Protein AF-A0A8J3L002-F1 (afdb_monomer_lite)

Foldseek 3Di:
DDDDFDWDWDWDFPQDDDPDTDIDIDIDGDDDDQAKDFCLVVCCNLVVLVDDDWDWDWDDDPPDIDIDTDDDPADPVGDDNVVSCVVRPRRDIDGDDDDDDCLVPWDFAFPPVLVVVLVVVLVVVQCVVAVPHGDDPVVLCPDPSSVLVCLLVDPVNVVVVVVVPVVPDDPDVPDSCVSGPGPDRPSDDDPPCDDDPQDLAWWAWQAKPPLEDALQKFPKIKTFTARDDPPKWKDFAPDTWAPWAAPDRGIIITIGHRHPDAQDKTFIWMADPNGIYDGDPRRIHTHHHDDDD

Structure (mmCIF, N/CA/C/O backbone):
data_AF-A0A8J3L002-F1
#
_entry.id   AF-A0A8J3L002-F1
#
loop_
_atom_site.group_PDB
_atom_site.id
_atom_site.type_symbol
_atom_site.label_atom_id
_atom_site.label_alt_id
_atom_site.label_comp_id
_atom_site.label_asym_id
_atom_site.label_entity_id
_atom_site.label_seq_id
_atom_site.pdbx_PDB_ins_code
_atom_site.Cartn_x
_atom_site.Cartn_y
_atom_site.Cartn_z
_atom_site.occupancy
_atom_site.B_iso_or_equiv
_atom_site.auth_seq_id
_atom_site.auth_comp_id
_atom_site.auth_asym_id
_atom_site.auth_atom_id
_atom_site.pdbx_PDB_model_num
ATOM 1 N N . MET A 1 1 ? 16.412 -13.524 25.949 1.00 36.44 1 MET A N 1
ATOM 2 C CA . MET A 1 1 ? 16.685 -12.092 25.689 1.00 36.44 1 MET A CA 1
ATOM 3 C C . MET A 1 1 ? 15.336 -11.390 25.624 1.00 36.44 1 MET A C 1
ATOM 5 O O . MET A 1 1 ? 14.399 -12.060 25.208 1.00 36.44 1 MET A O 1
ATOM 9 N N . PRO A 1 2 ? 15.179 -10.136 26.079 1.00 44.50 2 PRO A N 1
ATOM 10 C CA . PRO A 1 2 ? 13.928 -9.415 25.864 1.00 44.50 2 PRO A CA 1
ATOM 11 C C . PRO A 1 2 ? 13.771 -9.150 24.362 1.00 44.50 2 PRO A C 1
ATOM 13 O O . PRO A 1 2 ? 14.666 -8.569 23.751 1.00 44.50 2 PRO A O 1
ATOM 16 N N . PHE A 1 3 ? 12.679 -9.625 23.769 1.00 52.09 3 PHE A N 1
ATOM 17 C CA . PHE A 1 3 ? 12.314 -9.298 22.395 1.00 52.09 3 PHE A CA 1
ATOM 18 C C . PHE A 1 3 ? 11.570 -7.958 22.395 1.00 52.09 3 PHE A C 1
ATOM 20 O O . PHE A 1 3 ? 10.813 -7.659 23.318 1.00 52.09 3 PHE A O 1
ATOM 27 N N . THR A 1 4 ? 11.851 -7.109 21.409 1.00 55.84 4 THR A N 1
ATOM 28 C CA . THR A 1 4 ? 11.100 -5.871 21.179 1.00 55.84 4 THR A CA 1
ATOM 29 C C . THR A 1 4 ? 10.073 -6.155 20.096 1.00 55.84 4 THR A C 1
ATOM 31 O O . THR A 1 4 ? 10.447 -6.511 18.984 1.00 55.84 4 THR A O 1
ATOM 34 N N . GLU A 1 5 ? 8.796 -6.004 20.430 1.00 62.72 5 GLU A N 1
ATOM 35 C CA . GLU A 1 5 ? 7.673 -6.324 19.547 1.00 62.72 5 GLU A CA 1
ATOM 36 C C . GLU A 1 5 ? 6.982 -5.046 19.066 1.00 62.72 5 GLU A C 1
ATOM 38 O O . GLU A 1 5 ? 6.905 -4.046 19.786 1.00 62.72 5 GLU A O 1
ATOM 43 N N . THR A 1 6 ? 6.485 -5.073 17.829 1.00 64.12 6 THR A N 1
ATOM 44 C CA . THR A 1 6 ? 5.752 -3.954 17.230 1.00 64.12 6 THR A CA 1
ATOM 45 C C . THR A 1 6 ? 4.295 -4.349 17.051 1.00 64.12 6 THR A C 1
ATOM 47 O O . THR A 1 6 ? 3.973 -5.168 16.198 1.00 64.12 6 THR A O 1
ATOM 50 N N . PHE A 1 7 ? 3.403 -3.721 17.812 1.00 69.56 7 PHE A N 1
ATOM 51 C CA . PHE A 1 7 ? 1.960 -3.901 17.666 1.00 69.56 7 PHE A CA 1
ATOM 52 C C . PHE A 1 7 ? 1.349 -2.786 16.822 1.00 69.56 7 PHE A C 1
ATOM 54 O O . PHE A 1 7 ? 1.769 -1.626 16.896 1.00 69.56 7 PHE A O 1
ATOM 61 N N . LEU A 1 8 ? 0.317 -3.122 16.047 1.00 73.94 8 LEU A N 1
ATOM 62 C CA . LEU A 1 8 ? -0.552 -2.120 15.444 1.00 73.94 8 LEU A CA 1
ATOM 63 C C . LEU A 1 8 ? -1.647 -1.757 16.449 1.00 73.94 8 LEU A C 1
ATOM 65 O O . LEU A 1 8 ? -2.461 -2.602 16.825 1.00 73.94 8 LEU A O 1
ATOM 69 N N . CYS A 1 9 ? -1.680 -0.484 16.841 1.00 76.56 9 CYS A N 1
ATOM 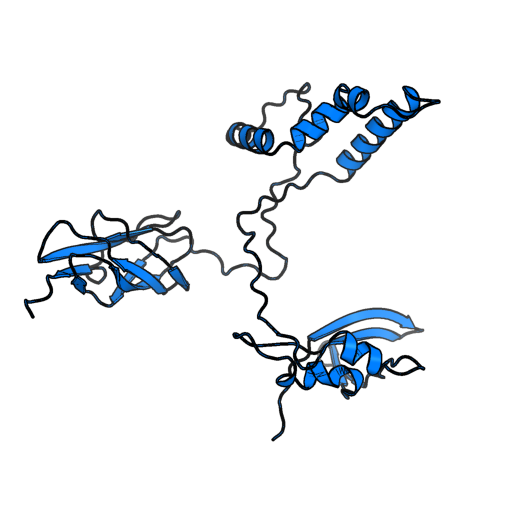70 C CA . CYS A 1 9 ? -2.680 0.068 17.748 1.00 76.56 9 CYS A CA 1
ATOM 71 C C . CYS A 1 9 ? -3.596 1.025 16.985 1.00 76.56 9 CYS A C 1
ATOM 73 O O . CYS A 1 9 ? -3.150 2.071 16.512 1.00 76.56 9 CYS A O 1
ATOM 75 N N . THR A 1 10 ? -4.882 0.690 16.897 1.00 81.50 10 THR A N 1
ATOM 76 C CA . THR A 1 10 ? -5.894 1.544 16.264 1.00 81.50 10 THR A CA 1
ATOM 77 C C . THR A 1 10 ? -6.822 2.119 17.333 1.00 81.50 10 THR A C 1
ATOM 79 O O . THR A 1 10 ? -7.610 1.367 17.915 1.00 81.50 10 THR A O 1
ATOM 82 N N . PRO A 1 11 ? -6.749 3.431 17.627 1.00 80.69 11 PRO A N 1
ATOM 83 C CA . PRO A 1 11 ? -7.686 4.074 18.535 1.00 80.69 11 PRO A CA 1
ATOM 84 C C . PRO A 1 11 ? -9.041 4.268 17.846 1.00 80.69 11 PRO A C 1
ATOM 86 O O . PRO A 1 11 ? -9.125 4.767 16.724 1.00 80.69 11 PRO A O 1
ATOM 89 N N . LEU A 1 12 ? -10.108 3.900 18.543 1.00 82.00 12 LEU A N 1
ATOM 90 C CA . LEU A 1 12 ? -11.489 3.982 18.092 1.00 82.00 12 LEU A CA 1
ATOM 91 C C . LEU A 1 12 ? -12.311 4.770 19.124 1.00 82.00 12 LEU A C 1
ATOM 93 O O . LEU A 1 12 ? -12.193 4.520 20.328 1.00 82.00 12 LEU A O 1
ATOM 97 N N . PRO A 1 13 ? -13.153 5.726 18.697 1.00 84.38 13 PRO A N 1
ATOM 98 C CA . PRO A 1 13 ? -14.061 6.404 19.612 1.00 84.38 13 PRO A CA 1
ATOM 99 C C . PRO A 1 13 ? -15.107 5.413 20.146 1.00 84.38 13 PRO A C 1
ATOM 101 O O . PRO A 1 13 ? -15.779 4.747 19.366 1.00 84.38 13 PRO A O 1
ATOM 104 N N . ASP A 1 14 ? -15.279 5.360 21.470 1.00 83.50 14 ASP A N 1
ATOM 105 C CA . ASP A 1 14 ? -16.259 4.493 22.157 1.00 83.50 14 ASP A CA 1
ATOM 106 C C . ASP A 1 14 ? -17.311 5.324 22.928 1.00 83.50 14 ASP A C 1
ATOM 108 O O . ASP A 1 14 ? -17.898 4.931 23.936 1.00 83.50 14 ASP A O 1
ATOM 112 N N . GLY A 1 15 ? -17.545 6.550 22.456 1.00 86.06 15 GLY A N 1
ATOM 113 C CA . GLY A 1 15 ? -18.557 7.453 22.996 1.00 86.06 15 GLY A CA 1
ATOM 114 C C . GLY A 1 15 ? -18.166 8.140 24.309 1.00 86.06 15 GLY A C 1
ATOM 115 O O . GLY A 1 15 ? -16.995 8.367 24.617 1.00 86.06 15 GLY A O 1
ATOM 116 N N . ILE A 1 16 ? -19.183 8.557 25.066 1.00 86.25 16 ILE A N 1
ATOM 117 C CA . ILE A 1 16 ? -19.046 9.359 26.289 1.00 86.25 16 ILE A CA 1
ATOM 118 C C . ILE A 1 16 ? -19.875 8.702 27.393 1.00 86.25 16 ILE A C 1
ATOM 120 O O . ILE A 1 16 ? -21.025 8.324 27.181 1.00 86.25 16 ILE A O 1
ATOM 124 N N . THR A 1 17 ? -19.310 8.575 28.593 1.00 84.31 17 THR A N 1
ATOM 125 C CA . THR A 1 17 ? -20.039 8.126 29.789 1.00 84.31 17 THR A CA 1
ATOM 126 C C . THR A 1 17 ? -19.903 9.164 30.895 1.00 84.31 17 THR A C 1
ATOM 128 O O . THR A 1 17 ? -18.827 9.349 31.467 1.00 84.31 17 THR A O 1
ATOM 131 N N . GLY A 1 18 ? -21.004 9.854 31.201 1.00 86.62 18 GLY A N 1
ATOM 132 C CA . GLY A 1 18 ? -20.991 10.997 32.113 1.00 86.62 18 GLY A CA 1
ATOM 133 C C . GLY A 1 18 ? -20.126 12.127 31.553 1.00 86.62 18 GLY A C 1
ATOM 134 O O . GLY A 1 18 ? -20.381 12.611 30.456 1.00 86.62 18 GLY A O 1
ATOM 135 N N . SER A 1 19 ? -19.087 12.525 32.290 1.00 84.44 19 SER A N 1
ATOM 136 C CA . SER A 1 19 ? -18.116 13.548 31.873 1.00 84.44 19 SER A CA 1
ATOM 137 C C . SER A 1 19 ? -16.819 12.974 31.281 1.00 84.44 19 SER A C 1
ATOM 139 O O . SER A 1 19 ? -15.836 13.704 31.159 1.00 84.44 19 SER A O 1
ATOM 141 N N . LYS A 1 20 ? -16.764 11.668 30.981 1.00 77.56 20 LYS A N 1
ATOM 142 C CA . LYS A 1 20 ? -15.552 10.986 30.498 1.00 77.56 20 LYS A CA 1
ATOM 143 C C . LYS A 1 20 ? -15.736 10.487 29.067 1.00 77.56 20 LYS A C 1
ATOM 145 O O . LYS A 1 20 ? -16.725 9.816 28.773 1.00 77.56 20 LYS A O 1
ATOM 150 N N . VAL A 1 21 ? -14.764 10.779 28.206 1.00 79.50 21 VAL A N 1
ATOM 151 C CA . VAL A 1 21 ? -14.652 10.183 26.867 1.00 79.50 21 VAL A CA 1
ATOM 152 C C . VAL A 1 21 ? -14.128 8.759 27.007 1.00 79.50 21 VAL A C 1
ATOM 154 O O . VAL A 1 21 ? -13.236 8.503 27.819 1.00 79.50 21 VAL A O 1
ATOM 157 N N . ARG A 1 22 ? -14.687 7.838 26.226 1.00 80.56 22 ARG A N 1
ATOM 158 C CA . ARG A 1 22 ? -14.187 6.472 26.097 1.00 80.56 22 ARG A CA 1
ATOM 159 C C . ARG A 1 22 ? -13.486 6.301 24.761 1.00 80.56 22 ARG A C 1
ATOM 161 O O . ARG A 1 22 ? -13.946 6.785 23.728 1.00 80.56 22 ARG A O 1
ATOM 168 N N . ILE A 1 23 ? -12.362 5.604 24.814 1.00 78.88 23 ILE A N 1
ATOM 169 C CA . ILE A 1 23 ? -11.569 5.235 23.651 1.00 78.88 23 ILE A CA 1
ATOM 170 C C . ILE A 1 23 ? -11.355 3.733 23.759 1.00 78.88 23 ILE A C 1
ATOM 172 O O . ILE A 1 23 ? -10.832 3.257 24.768 1.00 78.88 23 ILE A O 1
ATOM 176 N N . ALA A 1 24 ? -11.772 3.005 22.733 1.00 82.50 24 ALA A N 1
ATOM 177 C CA . ALA A 1 24 ? -11.378 1.622 22.544 1.00 82.50 24 ALA A CA 1
ATOM 178 C C . ALA A 1 24 ? -10.068 1.609 21.755 1.00 82.50 24 ALA A C 1
ATOM 180 O O . ALA A 1 24 ? -9.880 2.405 20.839 1.00 82.50 24 ALA A O 1
ATOM 181 N N . VAL A 1 25 ? -9.145 0.723 22.105 1.00 77.06 25 VAL A N 1
ATOM 182 C CA . VAL A 1 25 ? -7.910 0.540 21.342 1.00 77.06 25 VAL A CA 1
ATOM 183 C C . VAL A 1 25 ? -7.903 -0.890 20.848 1.00 77.06 25 VAL A C 1
ATOM 185 O O . VAL A 1 25 ? -7.874 -1.821 21.649 1.00 77.06 25 VAL A O 1
ATOM 188 N N . LEU A 1 26 ? -7.955 -1.054 19.530 1.00 81.69 26 LEU A N 1
ATOM 189 C CA . LEU A 1 26 ? -7.723 -2.346 18.908 1.00 81.69 26 LEU A CA 1
ATOM 190 C C . LEU A 1 26 ? -6.213 -2.552 18.808 1.00 81.69 26 LEU A C 1
ATOM 192 O O . LEU A 1 26 ? -5.532 -1.780 18.132 1.00 81.69 26 LEU A O 1
ATOM 196 N N . VAL A 1 27 ? -5.708 -3.577 19.487 1.00 77.25 27 VAL A N 1
ATOM 197 C CA . VAL A 1 27 ? -4.308 -4.002 19.410 1.00 77.25 27 VAL A CA 1
ATOM 198 C C . VAL A 1 27 ? -4.258 -5.268 18.568 1.00 77.25 27 VAL A C 1
ATOM 200 O O . VAL A 1 27 ? -5.101 -6.147 18.729 1.00 77.25 27 VAL A O 1
ATOM 203 N N . SER A 1 28 ? -3.300 -5.344 17.654 1.00 78.31 28 SER A N 1
ATOM 204 C CA . SER A 1 28 ? -3.079 -6.523 16.813 1.00 78.31 28 SER A CA 1
ATOM 205 C C . SER A 1 28 ? -1.581 -6.754 16.607 1.00 78.31 28 SER A C 1
ATOM 207 O O . SER A 1 28 ? -0.827 -5.771 16.546 1.00 78.31 28 SER A O 1
ATOM 209 N N . PRO A 1 29 ? -1.138 -8.019 16.516 1.00 75.62 29 PRO A N 1
ATOM 210 C CA . PRO A 1 29 ? 0.245 -8.344 16.225 1.00 75.62 29 PRO A CA 1
ATOM 211 C C . PRO A 1 29 ? 0.539 -7.993 14.768 1.00 75.62 29 PRO A C 1
ATOM 213 O O . PRO A 1 29 ? -0.369 -7.903 13.932 1.00 75.62 29 PRO A O 1
ATOM 216 N N . ARG A 1 30 ? 1.811 -7.751 14.459 1.00 74.38 30 ARG A N 1
ATOM 217 C CA . ARG A 1 30 ? 2.229 -7.357 13.117 1.00 74.38 30 ARG A CA 1
ATOM 218 C C . ARG A 1 30 ? 3.308 -8.299 12.613 1.00 74.38 30 ARG A C 1
ATOM 220 O O . ARG A 1 30 ? 4.431 -8.276 13.096 1.00 74.38 30 ARG A O 1
ATOM 227 N N . LEU A 1 31 ? 2.985 -9.011 11.540 1.00 74.38 31 LEU A N 1
ATOM 228 C CA . LEU A 1 31 ? 3.971 -9.724 10.735 1.00 74.38 31 LEU A CA 1
ATOM 229 C C . LEU A 1 31 ? 4.838 -8.694 9.998 1.00 74.38 31 LEU A C 1
ATOM 231 O O . LEU A 1 31 ? 4.317 -7.810 9.308 1.00 74.38 31 LEU A O 1
ATOM 235 N N . GLY A 1 32 ? 6.154 -8.766 10.185 1.00 67.31 32 GLY A N 1
ATOM 236 C CA . GLY A 1 32 ? 7.095 -7.772 9.671 1.00 67.31 32 GLY A CA 1
ATOM 237 C C . GLY A 1 32 ? 8.389 -8.414 9.203 1.00 67.31 32 GLY A C 1
ATOM 238 O O . GLY A 1 32 ? 9.321 -8.530 9.985 1.00 67.31 32 GLY A O 1
ATOM 239 N N . GLY A 1 33 ? 8.454 -8.805 7.933 1.00 65.62 33 GLY A N 1
ATOM 240 C CA . GLY A 1 33 ? 9.649 -9.376 7.314 1.00 65.62 33 GLY A CA 1
ATOM 241 C C . GLY A 1 33 ? 9.630 -9.207 5.797 1.00 65.62 33 GLY A C 1
ATOM 242 O O . GLY A 1 33 ? 8.567 -8.999 5.213 1.00 65.62 33 GLY A O 1
ATOM 243 N N . ASP A 1 34 ? 10.807 -9.299 5.178 1.00 65.12 34 ASP A N 1
ATOM 244 C CA . ASP A 1 34 ? 11.001 -9.106 3.730 1.00 65.12 34 ASP A CA 1
ATOM 245 C C . ASP A 1 34 ? 11.056 -10.433 2.950 1.00 65.12 34 ASP A C 1
ATOM 247 O O . ASP A 1 34 ? 11.163 -10.444 1.725 1.00 65.12 34 ASP A O 1
ATOM 251 N N . ALA A 1 35 ? 10.978 -11.567 3.651 1.00 70.31 35 ALA A N 1
ATOM 252 C CA . ALA A 1 35 ? 11.043 -12.903 3.075 1.00 70.31 35 ALA A CA 1
ATOM 253 C C . ALA A 1 35 ? 9.848 -13.756 3.510 1.00 70.31 35 ALA A C 1
ATOM 255 O O . ALA A 1 35 ? 9.252 -13.526 4.561 1.00 70.31 35 ALA A O 1
ATOM 256 N N . ALA A 1 36 ? 9.509 -14.739 2.675 1.00 78.56 36 ALA A N 1
ATOM 257 C CA . ALA A 1 36 ? 8.555 -15.775 3.036 1.00 78.56 36 ALA A CA 1
ATOM 258 C C . ALA A 1 36 ? 9.103 -16.615 4.195 1.00 78.56 36 ALA A C 1
ATOM 260 O O . ALA A 1 36 ? 10.280 -16.984 4.178 1.00 78.56 36 ALA A O 1
ATOM 261 N N . ASP A 1 37 ? 8.246 -16.926 5.159 1.00 82.81 37 ASP A N 1
ATOM 262 C CA . ASP A 1 37 ? 8.609 -17.693 6.345 1.00 82.81 37 ASP A CA 1
ATOM 263 C C . ASP A 1 37 ? 7.421 -18.520 6.862 1.00 82.81 37 ASP A C 1
ATOM 265 O O . ASP A 1 37 ? 6.284 -18.317 6.432 1.00 82.81 37 ASP A O 1
ATOM 269 N N . ASP A 1 38 ? 7.671 -19.447 7.779 1.00 85.12 38 ASP A N 1
ATOM 270 C CA . ASP A 1 38 ? 6.623 -20.221 8.451 1.00 85.12 38 ASP A CA 1
ATOM 271 C C . ASP A 1 38 ? 6.109 -19.471 9.688 1.00 85.12 38 ASP A C 1
ATOM 273 O O . ASP A 1 38 ? 6.890 -18.871 10.431 1.00 85.12 38 ASP A O 1
ATOM 277 N N . LEU A 1 39 ? 4.798 -19.537 9.949 1.00 84.69 39 LEU A N 1
ATOM 278 C CA . LEU A 1 39 ? 4.162 -18.895 11.108 1.00 84.69 39 LEU A CA 1
ATOM 279 C C . LEU A 1 39 ? 4.787 -19.328 12.446 1.00 84.69 39 LEU A C 1
ATOM 281 O O . LEU A 1 39 ? 4.794 -18.555 13.399 1.00 84.69 39 LEU A O 1
ATOM 285 N N . ASP A 1 40 ? 5.370 -20.525 12.518 1.00 85.38 40 ASP A N 1
ATOM 286 C CA . ASP A 1 40 ? 6.102 -21.009 13.693 1.00 85.38 40 ASP A CA 1
ATOM 287 C C . ASP A 1 40 ? 7.271 -20.115 14.132 1.00 85.38 40 ASP A C 1
ATOM 289 O O . ASP A 1 40 ? 7.634 -20.110 15.312 1.00 85.38 40 ASP A O 1
ATOM 293 N N . ASN A 1 41 ? 7.827 -19.326 13.211 1.00 80.00 41 ASN A N 1
ATOM 294 C CA . ASN A 1 41 ? 8.874 -18.348 13.502 1.00 80.00 41 ASN A CA 1
ATOM 295 C C . ASN A 1 41 ? 8.317 -17.014 14.049 1.00 80.00 41 ASN A C 1
ATOM 297 O O . ASN A 1 41 ? 9.097 -16.125 14.396 1.00 80.00 41 ASN A O 1
ATOM 301 N N . TRP A 1 42 ? 6.990 -16.897 14.194 1.00 81.25 42 TRP A N 1
ATOM 302 C CA . TRP A 1 42 ? 6.248 -15.707 14.637 1.00 81.25 42 TRP A CA 1
ATOM 303 C C . TRP A 1 42 ? 5.381 -16.019 15.870 1.00 81.25 42 TRP A C 1
ATOM 305 O O . TRP A 1 42 ? 4.150 -16.090 15.777 1.00 81.25 42 TRP A O 1
ATOM 315 N N . PRO A 1 43 ? 6.000 -16.243 17.047 1.00 77.62 43 PRO A N 1
ATOM 316 C CA . PRO A 1 43 ? 5.281 -16.627 18.263 1.00 77.62 43 PRO A CA 1
ATOM 317 C C . PRO A 1 43 ? 4.268 -15.568 18.727 1.00 77.62 43 PRO A C 1
ATOM 319 O O . PRO A 1 43 ? 3.282 -15.904 19.370 1.00 77.62 43 PRO A O 1
ATOM 322 N N . ASP A 1 44 ? 4.469 -14.302 18.365 1.00 76.06 44 ASP A N 1
ATOM 323 C CA . ASP A 1 44 ? 3.579 -13.178 18.667 1.00 76.06 44 ASP A CA 1
ATOM 324 C C . ASP A 1 44 ? 2.209 -13.286 17.980 1.00 76.06 44 ASP A C 1
ATOM 326 O O . ASP A 1 44 ? 1.182 -12.901 18.540 1.00 76.06 44 ASP A O 1
ATOM 330 N N . VAL A 1 45 ? 2.185 -13.815 16.759 1.00 80.31 45 VAL A N 1
ATOM 331 C CA . VAL A 1 45 ? 0.951 -14.033 15.995 1.00 80.31 45 VAL A CA 1
ATOM 332 C C . VAL A 1 45 ? 0.410 -15.423 16.289 1.00 80.31 45 VAL A C 1
ATOM 334 O O . VAL A 1 45 ? -0.791 -15.585 16.487 1.00 80.31 45 VAL A O 1
ATOM 337 N N . ARG A 1 46 ? 1.292 -16.421 16.372 1.00 82.19 46 ARG A N 1
ATOM 338 C CA . ARG A 1 46 ? 0.933 -17.807 16.678 1.00 82.19 46 ARG A CA 1
ATOM 339 C C . ARG A 1 46 ? 0.231 -17.928 18.030 1.00 82.19 46 ARG A C 1
ATOM 341 O O . ARG A 1 46 ? -0.859 -18.485 18.088 1.00 82.19 46 ARG A O 1
ATOM 348 N N . ASP A 1 47 ? 0.808 -17.332 19.071 1.00 79.06 47 ASP A N 1
ATOM 349 C CA . ASP A 1 47 ? 0.327 -17.431 20.453 1.00 79.06 47 ASP A CA 1
ATOM 350 C C . ASP A 1 47 ? -0.543 -16.219 20.846 1.00 79.06 47 ASP A C 1
ATOM 352 O O . ASP A 1 47 ? -0.806 -15.986 22.024 1.00 79.06 47 ASP A O 1
ATOM 356 N N . TRP A 1 48 ? -1.008 -15.423 19.871 1.00 81.19 48 TRP A N 1
ATOM 357 C CA . TRP A 1 48 ? -1.779 -14.194 20.106 1.00 81.19 48 TRP A CA 1
ATOM 358 C C . TRP A 1 48 ? -2.943 -14.336 21.110 1.00 81.19 48 TRP A C 1
ATOM 360 O O . TRP A 1 48 ? -3.089 -13.452 21.961 1.00 81.19 48 TRP A O 1
ATOM 370 N N . PRO A 1 49 ? -3.748 -15.422 21.099 1.00 80.75 49 PRO A N 1
ATOM 371 C CA . PRO A 1 49 ? -4.813 -15.629 22.081 1.00 80.75 49 PRO A CA 1
ATOM 372 C C . PRO A 1 49 ? -4.337 -15.735 23.529 1.00 80.75 49 PRO A C 1
ATOM 374 O O . PRO A 1 49 ? -5.137 -15.482 24.430 1.00 80.75 49 PRO A O 1
ATOM 377 N N . ASP A 1 50 ? -3.065 -16.049 23.771 1.00 78.88 50 ASP A N 1
ATOM 378 C CA . ASP A 1 50 ? -2.453 -16.147 25.100 1.00 78.88 50 ASP A CA 1
ATOM 379 C C . ASP A 1 50 ? -1.703 -14.873 25.505 1.00 78.88 50 ASP A C 1
ATOM 381 O O . ASP A 1 50 ? -1.440 -14.637 26.691 1.00 78.88 50 ASP A O 1
ATOM 385 N N . ILE A 1 51 ? -1.398 -14.000 24.544 1.00 76.06 51 ILE A N 1
ATOM 386 C CA . ILE A 1 51 ? -0.697 -12.745 24.800 1.00 76.06 51 ILE A CA 1
ATOM 387 C C . ILE A 1 51 ? -1.666 -11.744 25.439 1.00 76.06 51 ILE A C 1
ATOM 389 O O . ILE A 1 51 ? -2.721 -11.400 24.906 1.00 76.06 51 ILE A O 1
ATOM 393 N N . ARG A 1 52 ? -1.305 -11.272 26.636 1.00 75.00 52 ARG A N 1
ATOM 394 C CA . ARG A 1 52 ? -2.065 -10.283 27.419 1.00 75.00 52 ARG A CA 1
ATOM 395 C C . ARG A 1 52 ? -1.202 -9.041 27.625 1.00 75.00 52 ARG A C 1
ATOM 397 O O . ARG A 1 52 ? -0.506 -8.943 28.642 1.00 75.00 52 ARG A O 1
ATOM 404 N N . PRO A 1 53 ? -1.179 -8.098 26.667 1.00 68.38 53 PRO A N 1
ATOM 405 C CA . PRO A 1 53 ? -0.321 -6.933 26.781 1.00 68.38 53 PRO A CA 1
ATOM 406 C C . PRO A 1 53 ? -0.838 -6.018 27.893 1.00 68.38 53 PRO A C 1
ATOM 408 O O . PRO A 1 53 ? -1.962 -5.518 27.849 1.00 68.38 53 PRO A O 1
ATOM 411 N N . THR A 1 54 ? -0.000 -5.742 28.889 1.00 69.69 54 THR A N 1
ATOM 412 C CA . THR A 1 54 ? -0.263 -4.650 29.829 1.00 69.69 54 THR A CA 1
ATOM 413 C C . THR A 1 54 ? 0.139 -3.338 29.176 1.00 69.69 54 THR A C 1
ATOM 415 O O . THR A 1 54 ? 1.301 -3.173 28.803 1.00 69.69 54 THR A O 1
ATOM 418 N N . TRP A 1 55 ? -0.789 -2.392 29.058 1.00 71.31 55 TRP A N 1
ATOM 419 C CA . TRP A 1 55 ? -0.527 -1.128 28.378 1.00 71.31 55 TRP A CA 1
ATOM 420 C C . TRP A 1 55 ? -0.965 0.089 29.189 1.00 71.31 55 TRP A C 1
ATOM 422 O O . TRP A 1 55 ? -1.876 0.040 30.020 1.00 71.31 55 TRP A O 1
ATOM 432 N N . GLN A 1 56 ? -0.293 1.204 28.914 1.00 73.00 56 GLN A N 1
ATOM 433 C CA . GLN A 1 56 ? -0.628 2.528 29.419 1.00 73.00 56 GLN A CA 1
ATOM 434 C C . GLN A 1 56 ? -0.775 3.474 28.230 1.00 73.00 56 GLN A C 1
ATOM 436 O O . GLN A 1 56 ? 0.061 3.482 27.329 1.00 73.00 56 GLN A O 1
ATOM 441 N N . VAL A 1 57 ? -1.845 4.263 28.227 1.00 73.19 57 VAL A N 1
ATOM 442 C CA . VAL A 1 57 ? -2.053 5.343 27.262 1.00 73.19 57 VAL A CA 1
ATOM 443 C C . VAL A 1 57 ? -1.796 6.662 27.959 1.00 73.19 57 VAL A C 1
ATOM 445 O O . VAL A 1 57 ? -2.464 7.014 28.930 1.00 73.19 57 VAL A O 1
ATOM 448 N N . THR A 1 58 ? -0.843 7.410 27.424 1.00 76.88 58 THR A N 1
ATOM 449 C CA . THR A 1 58 ? -0.552 8.771 27.853 1.00 76.88 58 THR A CA 1
ATOM 450 C C . THR A 1 58 ? -1.265 9.754 26.933 1.00 76.88 58 THR A C 1
ATOM 452 O O . THR A 1 58 ? -0.976 9.814 25.739 1.00 76.88 58 THR A O 1
ATOM 455 N N . ILE A 1 59 ? -2.170 10.557 27.488 1.00 73.62 59 ILE A N 1
ATOM 456 C CA . ILE A 1 59 ? -2.831 11.659 26.782 1.00 73.62 59 ILE A CA 1
ATOM 457 C C . ILE A 1 59 ? -2.164 12.968 27.205 1.00 73.62 59 ILE A C 1
ATOM 459 O O . ILE A 1 59 ? -2.115 13.284 28.394 1.00 73.62 59 ILE A O 1
ATOM 463 N N . LYS A 1 60 ? -1.669 13.736 26.229 1.00 79.19 60 LYS A N 1
ATOM 464 C CA . LYS A 1 60 ? -1.080 15.065 26.443 1.00 79.19 60 LYS A CA 1
ATOM 465 C C . LYS A 1 60 ? -1.994 16.148 25.881 1.00 79.19 60 LYS A C 1
ATOM 467 O O . LYS A 1 60 ? -2.396 16.075 24.722 1.00 79.19 60 LYS A O 1
ATOM 472 N N . GLN A 1 61 ? -2.294 17.158 26.691 1.00 75.81 61 GLN A N 1
ATOM 473 C CA . GLN A 1 61 ? -3.014 18.361 26.276 1.00 75.81 61 GLN A CA 1
ATOM 474 C C . GLN A 1 61 ? -2.272 19.594 26.808 1.00 75.81 61 GLN A C 1
ATOM 476 O O . GLN A 1 61 ? -2.376 19.938 27.986 1.00 75.81 61 GLN A O 1
ATOM 481 N N . GLY A 1 62 ? -1.492 20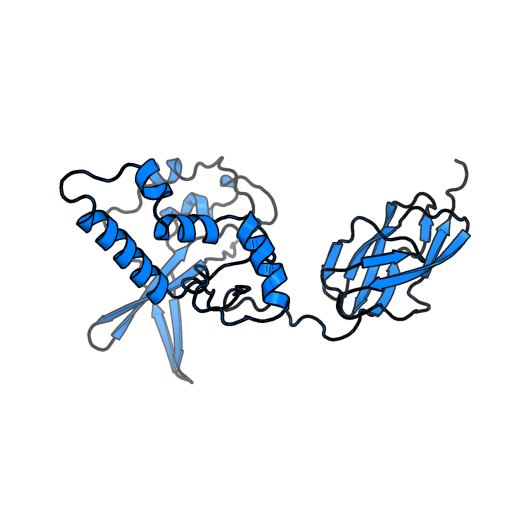.247 25.940 1.00 83.88 62 GLY A N 1
ATOM 482 C CA . GLY A 1 62 ? -0.534 21.274 26.367 1.00 83.88 62 GLY A CA 1
ATOM 483 C C . GLY A 1 62 ? 0.512 20.679 27.317 1.00 83.88 62 GLY A C 1
ATOM 484 O O . GLY A 1 62 ? 1.065 19.622 27.026 1.00 83.88 62 GLY A O 1
ATOM 485 N N . ASP A 1 63 ? 0.717 21.319 28.471 1.00 85.19 63 ASP A N 1
ATOM 486 C CA . ASP A 1 63 ? 1.628 20.848 29.531 1.00 85.19 63 ASP A CA 1
ATOM 487 C C . ASP A 1 63 ? 1.005 19.788 30.458 1.00 85.19 63 ASP A C 1
ATOM 489 O O . ASP A 1 63 ? 1.655 19.299 31.382 1.00 85.19 63 ASP A O 1
ATOM 493 N N . THR A 1 64 ? -0.271 19.440 30.256 1.00 69.88 64 THR A N 1
ATOM 494 C CA . THR A 1 64 ? -0.961 18.457 31.100 1.00 69.88 64 THR A CA 1
ATOM 495 C C . THR A 1 64 ? -0.819 17.063 30.505 1.00 69.88 64 THR A C 1
ATOM 497 O O . THR A 1 64 ? -1.196 16.830 29.355 1.00 69.88 64 THR A O 1
ATOM 500 N N . GLU A 1 65 ? -0.317 16.127 31.307 1.00 85.19 65 GLU A N 1
ATOM 501 C CA . GLU A 1 65 ? -0.165 14.717 30.956 1.00 85.19 65 GLU A CA 1
ATOM 502 C C . GLU A 1 65 ? -1.056 13.854 31.857 1.00 85.19 65 GLU A C 1
ATOM 504 O O . GLU A 1 65 ? -1.024 13.973 33.083 1.00 85.19 65 GLU A O 1
ATOM 509 N N . ALA A 1 66 ? -1.859 12.984 31.249 1.00 78.06 66 ALA A N 1
ATOM 510 C CA . ALA A 1 66 ? -2.665 11.996 31.951 1.00 78.06 66 ALA A CA 1
ATOM 511 C C . ALA A 1 66 ? -2.274 10.595 31.480 1.00 78.06 66 ALA A C 1
ATOM 513 O O . ALA A 1 66 ? -2.385 10.285 30.295 1.00 78.06 66 ALA A O 1
ATOM 514 N N . VAL A 1 67 ? -1.848 9.745 32.413 1.00 80.69 67 VAL A N 1
ATOM 515 C CA . VAL A 1 67 ? -1.558 8.332 32.151 1.00 80.69 67 VAL A CA 1
ATOM 516 C C . VAL A 1 67 ? -2.777 7.508 32.544 1.00 80.69 67 VAL A C 1
ATOM 518 O O . VAL A 1 67 ? -3.238 7.554 33.686 1.00 80.69 67 VAL A O 1
ATOM 521 N N . LEU A 1 68 ? -3.316 6.770 31.583 1.00 76.94 68 LEU A N 1
ATOM 522 C CA . LEU A 1 68 ? -4.478 5.910 31.737 1.00 76.94 68 LEU A CA 1
ATOM 523 C C . LEU A 1 68 ? -4.047 4.460 31.548 1.00 76.94 68 LEU A C 1
ATOM 525 O O . LEU A 1 68 ? -3.448 4.111 30.533 1.00 76.94 68 LEU A O 1
ATOM 529 N N . THR A 1 69 ? -4.389 3.601 32.502 1.00 77.56 69 THR A N 1
ATOM 530 C CA . THR A 1 69 ? -4.228 2.154 32.342 1.00 77.56 69 THR A CA 1
ATOM 531 C C . THR A 1 69 ? -5.498 1.592 31.725 1.00 77.56 69 THR A C 1
ATOM 533 O O . THR A 1 69 ? -6.590 1.752 32.279 1.00 77.56 69 THR A O 1
ATOM 536 N N . GLY A 1 70 ? -5.357 0.954 30.567 1.00 70.50 70 GLY A N 1
ATOM 537 C CA . GLY A 1 70 ? -6.454 0.261 29.913 1.00 70.50 70 GLY A CA 1
ATOM 538 C C . GLY A 1 70 ? -6.915 -0.958 30.695 1.00 70.50 70 GLY A C 1
ATOM 539 O O . GLY A 1 70 ? -6.124 -1.612 31.369 1.00 70.50 70 GLY A O 1
ATOM 540 N N . THR A 1 71 ? -8.201 -1.281 30.596 1.00 73.69 71 THR A N 1
ATOM 541 C CA . THR A 1 71 ? -8.709 -2.599 30.990 1.00 73.69 71 THR A CA 1
ATOM 542 C C . THR A 1 71 ? -8.955 -3.384 29.714 1.00 73.69 71 THR A C 1
ATOM 544 O O . THR A 1 71 ? -9.655 -2.897 28.827 1.00 73.69 71 THR A O 1
ATOM 547 N N . GLU A 1 72 ? -8.353 -4.563 29.598 1.00 73.38 72 GLU A N 1
ATOM 548 C CA . GLU A 1 72 ? -8.599 -5.443 28.461 1.00 73.38 72 GLU A CA 1
ATOM 549 C C . GLU A 1 72 ? -10.063 -5.887 28.461 1.00 73.38 72 GLU A C 1
ATOM 551 O O . GLU A 1 72 ? -10.594 -6.342 29.478 1.00 73.38 72 GLU A O 1
ATOM 556 N N . VAL A 1 73 ? -10.725 -5.743 27.315 1.00 70.62 73 VAL A N 1
ATOM 557 C CA . VAL A 1 73 ? -12.087 -6.241 27.122 1.00 70.62 73 VAL A CA 1
ATOM 558 C C . VAL A 1 73 ? -11.987 -7.649 26.551 1.00 70.62 73 VAL A C 1
ATOM 560 O O . VAL A 1 73 ? -12.128 -7.857 25.350 1.00 70.62 73 VAL A O 1
ATOM 563 N N . VAL A 1 74 ? -11.697 -8.617 27.418 1.00 66.94 74 VAL A N 1
ATOM 564 C CA . VAL A 1 74 ? -11.705 -10.034 27.035 1.00 66.94 74 VAL A CA 1
ATOM 565 C C . VAL A 1 74 ? -13.159 -10.516 26.968 1.00 66.94 74 VAL A C 1
ATOM 567 O O . VAL A 1 74 ? -13.942 -10.205 27.876 1.00 66.94 74 VAL A O 1
ATOM 570 N N . PRO A 1 75 ? -13.556 -11.289 25.941 1.00 63.62 75 PRO A N 1
ATOM 571 C CA . PRO A 1 75 ? -14.827 -12.001 25.962 1.00 63.62 75 PRO A CA 1
ATOM 572 C C . PRO A 1 75 ? -14.941 -12.857 27.230 1.00 63.62 75 PRO A C 1
ATOM 574 O O . PRO A 1 75 ? -13.985 -13.514 27.629 1.00 63.62 75 PRO A O 1
ATOM 577 N N . ALA A 1 76 ? -16.121 -12.912 27.854 1.00 58.88 76 ALA A N 1
ATOM 578 C CA . ALA A 1 76 ? -16.322 -13.685 29.088 1.00 58.88 76 ALA A CA 1
ATOM 579 C C . ALA A 1 76 ? -16.004 -15.191 28.941 1.00 58.88 76 ALA A C 1
ATOM 581 O O . ALA A 1 76 ? -15.778 -15.869 29.938 1.00 58.88 76 ALA A O 1
ATOM 582 N N . ALA A 1 77 ? -16.002 -15.703 27.708 1.00 67.81 77 ALA A N 1
ATOM 583 C CA . ALA A 1 77 ? -15.690 -17.088 27.373 1.00 67.81 77 ALA A CA 1
ATOM 584 C C . ALA A 1 77 ? -14.190 -17.355 27.130 1.00 67.81 77 ALA A C 1
ATOM 586 O O . ALA A 1 77 ? -13.823 -18.510 26.947 1.00 67.81 77 ALA A O 1
ATOM 587 N N . GLY A 1 78 ? -13.334 -16.325 27.136 1.00 71.75 78 GLY A N 1
ATOM 588 C CA . GLY A 1 78 ? -11.964 -16.432 26.630 1.00 71.75 78 GLY A CA 1
ATOM 589 C C . GLY A 1 78 ? -11.912 -16.509 25.101 1.00 71.75 78 GLY A C 1
ATOM 590 O O . GLY A 1 78 ? -12.933 -16.354 24.423 1.00 71.75 78 GLY A O 1
ATOM 591 N N . TYR A 1 79 ? -10.711 -16.707 24.565 1.00 76.50 79 TYR A N 1
ATOM 592 C CA . TYR A 1 79 ? -10.506 -17.036 23.156 1.00 76.50 79 TYR A CA 1
ATOM 593 C C . TYR A 1 79 ? -10.598 -18.560 22.979 1.00 76.50 79 TYR A C 1
ATOM 595 O O . TYR A 1 79 ? -10.310 -19.308 23.909 1.00 76.50 79 TYR A O 1
ATOM 603 N N . ASP A 1 80 ? -11.069 -19.021 21.820 1.00 84.44 80 ASP A N 1
ATOM 604 C CA . ASP A 1 80 ? -11.132 -20.451 21.501 1.00 84.44 80 ASP A CA 1
ATOM 605 C C . ASP A 1 80 ? -9.847 -20.874 20.786 1.00 84.44 80 ASP A C 1
ATOM 607 O O . ASP A 1 80 ? -9.726 -20.726 19.565 1.00 84.44 80 ASP A O 1
ATOM 611 N N . ASP A 1 81 ? -8.894 -21.383 21.561 1.00 82.06 81 ASP A N 1
ATOM 612 C CA . ASP A 1 81 ? -7.563 -21.769 21.083 1.00 82.06 81 ASP A CA 1
ATOM 613 C C . ASP A 1 81 ? -7.640 -22.834 19.981 1.00 82.06 81 ASP A C 1
ATOM 615 O O . ASP A 1 81 ? -6.897 -22.780 19.004 1.00 82.06 81 ASP A O 1
ATOM 619 N N . ALA A 1 82 ? -8.613 -23.749 20.062 1.00 86.06 82 ALA A N 1
ATOM 620 C CA . ALA A 1 82 ? -8.792 -24.789 19.053 1.00 86.06 82 ALA A CA 1
ATOM 621 C C . ALA A 1 82 ? -9.242 -24.209 17.704 1.00 86.06 82 ALA A C 1
ATOM 623 O O . ALA A 1 82 ? -8.809 -24.674 16.647 1.00 86.06 82 ALA A O 1
ATOM 624 N N . THR A 1 83 ? -10.102 -23.188 17.721 1.00 87.56 83 THR A N 1
ATOM 625 C CA . THR A 1 83 ? -10.469 -22.455 16.500 1.00 87.56 83 THR A CA 1
ATOM 626 C C . THR A 1 83 ? -9.289 -21.634 15.985 1.00 87.56 83 THR A C 1
ATOM 628 O O . THR A 1 83 ? -9.081 -21.566 14.773 1.00 87.56 83 THR A O 1
ATOM 631 N N . TRP A 1 84 ? -8.495 -21.038 16.878 1.00 86.62 84 TRP A N 1
ATOM 632 C CA . TRP A 1 84 ? -7.311 -20.274 16.488 1.00 86.62 84 TRP A CA 1
ATOM 633 C C . TRP A 1 84 ? -6.273 -21.140 15.768 1.00 86.62 84 TRP A C 1
ATOM 635 O O . TRP A 1 84 ? -5.885 -20.801 14.652 1.00 86.62 84 TRP A O 1
ATOM 645 N N . GLU A 1 85 ? -5.905 -22.292 16.335 1.00 87.06 85 GLU A N 1
AT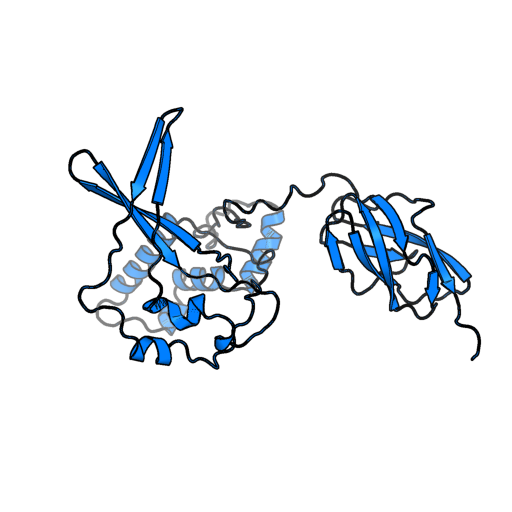OM 646 C CA . GLU A 1 85 ? -4.970 -23.247 15.719 1.00 87.06 85 GLU A CA 1
ATOM 647 C C . GLU A 1 85 ? -5.462 -23.753 14.351 1.00 87.06 85 GLU A C 1
ATOM 649 O O . GLU A 1 85 ? -4.662 -24.017 13.451 1.00 87.06 85 GLU A O 1
ATOM 654 N N . GLN A 1 86 ? -6.783 -23.872 14.160 1.00 89.31 86 GLN A N 1
ATOM 655 C CA . GLN A 1 86 ? -7.364 -24.247 12.866 1.00 89.31 86 GLN A CA 1
ATOM 656 C C . GLN A 1 86 ? -7.286 -23.125 11.828 1.00 89.31 86 GLN A C 1
ATOM 658 O O . GLN A 1 86 ? -7.095 -23.405 10.642 1.00 89.31 86 GLN A O 1
ATOM 663 N N . LEU A 1 87 ? -7.466 -21.871 12.249 1.00 89.00 87 LEU A N 1
ATOM 664 C CA . LEU A 1 87 ? -7.386 -20.705 11.366 1.00 89.00 87 LEU A CA 1
ATOM 665 C C . LEU A 1 87 ? -5.939 -20.350 11.015 1.00 89.00 87 LEU A C 1
ATOM 667 O O . LEU A 1 87 ? -5.676 -19.935 9.885 1.00 89.00 87 LEU A O 1
ATOM 671 N N . PHE A 1 88 ? -5.019 -20.550 11.957 1.00 89.31 88 PHE A N 1
ATOM 672 C CA . PHE A 1 88 ? -3.607 -20.204 11.837 1.00 89.31 88 PHE A CA 1
ATOM 673 C C . PHE A 1 88 ? -2.709 -21.398 12.195 1.00 89.31 88 PHE A C 1
ATOM 675 O O . PHE A 1 88 ? -2.076 -21.407 13.252 1.00 89.31 88 PHE A O 1
ATOM 682 N N . PRO A 1 89 ? -2.626 -22.423 11.324 1.00 89.25 89 PRO A N 1
ATOM 683 C CA . PRO A 1 89 ? -1.739 -23.552 11.558 1.00 89.25 89 PRO A CA 1
ATOM 684 C C . PRO A 1 89 ? -0.279 -23.107 11.656 1.00 89.25 89 PRO A C 1
ATOM 686 O O . PRO A 1 89 ? 0.180 -22.265 10.891 1.00 89.25 89 PRO A O 1
ATOM 689 N N . HIS A 1 90 ? 0.484 -23.765 12.520 1.00 83.38 90 HIS A N 1
ATOM 690 C CA . HIS A 1 90 ? 1.926 -23.565 12.706 1.00 83.38 90 HIS A CA 1
ATOM 691 C C . HIS A 1 90 ? 2.744 -23.568 11.399 1.00 83.38 90 HIS A C 1
ATOM 693 O O . HIS A 1 90 ? 3.692 -22.805 11.233 1.00 83.38 90 HIS A O 1
ATOM 699 N N . THR A 1 91 ? 2.337 -24.405 10.443 1.00 86.88 91 THR A N 1
ATOM 700 C CA . THR A 1 91 ? 2.969 -24.572 9.126 1.00 86.88 91 THR A CA 1
ATOM 701 C C . THR A 1 91 ? 2.450 -23.597 8.066 1.00 86.88 91 THR A C 1
ATOM 703 O O . THR A 1 91 ? 2.732 -23.762 6.878 1.00 86.88 91 THR A O 1
ATOM 706 N N . MET A 1 92 ? 1.621 -22.625 8.452 1.00 88.44 92 MET A N 1
ATOM 707 C CA . MET A 1 92 ? 1.092 -21.627 7.534 1.00 88.44 92 MET A CA 1
ATOM 708 C C . MET A 1 92 ? 2.230 -20.742 7.031 1.00 88.44 92 MET A C 1
ATOM 710 O O . MET A 1 92 ? 2.950 -20.138 7.821 1.00 88.44 92 MET A O 1
ATOM 714 N N . GLN A 1 93 ? 2.359 -20.634 5.709 1.00 87.56 93 GLN A N 1
ATOM 715 C CA . GLN A 1 93 ? 3.324 -19.719 5.117 1.00 87.56 93 GLN A CA 1
ATOM 716 C C . GLN A 1 93 ? 2.853 -18.277 5.271 1.00 87.56 93 GLN A C 1
ATOM 718 O O . GLN A 1 93 ? 1.750 -17.910 4.857 1.00 87.56 93 GLN A O 1
ATOM 723 N N . VAL A 1 94 ? 3.734 -17.457 5.822 1.00 81.81 94 VAL A N 1
ATOM 724 C CA . VAL A 1 94 ? 3.616 -16.011 5.884 1.00 81.81 94 VAL A CA 1
ATOM 725 C C . VAL A 1 94 ? 4.481 -15.424 4.781 1.00 81.81 94 VAL A C 1
ATOM 727 O O . VAL A 1 94 ? 5.695 -15.600 4.756 1.00 81.81 94 VAL A O 1
ATOM 730 N N . THR A 1 95 ? 3.859 -14.694 3.862 1.00 81.50 95 THR A N 1
ATOM 731 C CA . THR A 1 95 ? 4.563 -14.009 2.775 1.00 81.50 95 THR A CA 1
ATOM 732 C C . THR A 1 95 ? 4.319 -12.507 2.847 1.00 81.50 95 THR A C 1
ATOM 734 O O . THR A 1 95 ? 3.171 -12.109 3.077 1.00 81.50 95 THR A O 1
ATOM 737 N N . PRO A 1 96 ? 5.337 -11.666 2.591 1.00 78.19 96 PRO A N 1
ATOM 738 C CA . PRO A 1 96 ? 5.147 -10.226 2.512 1.00 78.19 96 PRO A CA 1
ATOM 739 C C . PRO A 1 96 ? 4.071 -9.882 1.480 1.00 78.19 96 PRO A C 1
ATOM 741 O O . PRO A 1 96 ? 4.092 -10.372 0.348 1.00 78.19 96 PRO A O 1
ATOM 744 N N . TYR A 1 97 ? 3.117 -9.038 1.868 1.00 79.19 97 TYR A N 1
ATOM 745 C CA . TYR A 1 97 ? 2.148 -8.509 0.920 1.00 79.19 97 TYR A CA 1
ATOM 746 C C . TYR A 1 97 ? 2.818 -7.421 0.087 1.00 79.19 97 TYR A C 1
ATOM 748 O O . TYR A 1 97 ? 3.162 -6.362 0.611 1.00 79.19 97 TYR A O 1
ATOM 756 N N . VAL A 1 98 ? 2.964 -7.674 -1.210 1.00 73.88 98 VAL A N 1
ATOM 757 C CA . VAL A 1 98 ? 3.351 -6.657 -2.187 1.00 73.88 98 VAL A CA 1
ATOM 758 C C . VAL A 1 98 ? 2.064 -6.003 -2.688 1.00 73.88 98 VAL A C 1
ATOM 760 O O . VAL A 1 98 ? 1.264 -6.682 -3.341 1.00 73.88 98 VAL A O 1
ATOM 763 N N . PRO A 1 99 ? 1.804 -4.720 -2.370 1.00 69.56 99 PRO A N 1
ATOM 764 C CA . PRO A 1 99 ? 0.643 -4.028 -2.899 1.00 69.56 99 PRO A CA 1
ATOM 765 C C . PRO A 1 99 ? 0.664 -4.076 -4.421 1.00 69.56 99 PRO A C 1
ATOM 767 O O . PRO A 1 99 ? 1.680 -3.782 -5.043 1.00 69.56 99 PRO A O 1
ATOM 770 N N . VAL A 1 100 ? -0.468 -4.441 -5.019 1.00 72.25 100 VAL A N 1
ATOM 771 C CA . VAL A 1 100 ? -0.633 -4.308 -6.465 1.00 72.25 100 VAL A CA 1
ATOM 772 C C . VAL A 1 100 ? -0.502 -2.830 -6.800 1.00 72.25 100 VAL A C 1
ATOM 774 O O . VAL A 1 100 ? -1.301 -2.029 -6.302 1.00 72.25 100 VAL A O 1
ATOM 777 N N . ASP A 1 101 ? 0.480 -2.484 -7.630 1.00 66.44 101 ASP A N 1
ATOM 778 C CA . ASP A 1 101 ? 0.584 -1.120 -8.117 1.00 66.44 101 ASP A CA 1
ATOM 779 C C . ASP A 1 101 ? -0.659 -0.789 -8.950 1.00 66.44 101 ASP A C 1
ATOM 781 O O . ASP A 1 101 ? -1.050 -1.500 -9.879 1.00 66.44 101 ASP A O 1
ATOM 785 N N . ARG A 1 102 ? -1.333 0.273 -8.528 1.00 60.69 102 ARG A N 1
ATOM 786 C CA . ARG A 1 102 ? -2.531 0.823 -9.158 1.00 60.69 102 ARG A CA 1
ATOM 787 C C . ARG A 1 102 ? -2.350 2.308 -9.458 1.00 60.69 102 ARG A C 1
ATOM 789 O O . ARG A 1 102 ? -3.345 2.996 -9.659 1.00 60.69 102 ARG A O 1
ATOM 796 N N . SER A 1 103 ? -1.109 2.791 -9.497 1.00 61.81 103 SER A N 1
ATOM 797 C CA . SER A 1 103 ? -0.752 4.159 -9.884 1.00 61.81 103 SER A CA 1
ATOM 798 C C . SER A 1 103 ? -1.339 4.545 -11.250 1.00 61.81 103 SER A C 1
ATOM 800 O O . SER A 1 103 ? -1.848 5.652 -11.417 1.00 61.81 103 SER A O 1
ATOM 802 N N . GLU A 1 104 ? -1.377 3.598 -12.190 1.00 55.38 104 GLU A N 1
ATOM 803 C CA . GLU A 1 104 ? -1.978 3.768 -13.519 1.00 55.38 104 GLU A CA 1
ATOM 804 C C . GLU A 1 104 ? -3.477 3.410 -13.580 1.00 55.38 104 GLU A C 1
ATOM 806 O O . GLU A 1 104 ? -4.134 3.617 -14.606 1.00 55.38 104 GLU A O 1
ATOM 811 N N . ALA A 1 105 ? -4.054 2.872 -12.498 1.00 52.66 105 ALA A N 1
ATOM 812 C CA . ALA A 1 105 ? -5.460 2.489 -12.473 1.00 52.66 105 ALA A CA 1
ATOM 813 C C . ALA A 1 105 ? -6.342 3.740 -12.403 1.00 52.66 105 ALA A C 1
ATOM 815 O O . ALA A 1 105 ? -6.406 4.440 -11.392 1.00 52.66 105 ALA A O 1
ATOM 816 N N . ARG A 1 106 ? -7.075 4.008 -13.483 1.00 53.75 106 ARG A N 1
ATOM 817 C CA . ARG A 1 106 ? -7.998 5.144 -13.545 1.00 53.75 106 ARG A CA 1
ATOM 818 C C . ARG A 1 106 ? -9.259 4.845 -12.746 1.00 53.75 106 ARG A C 1
ATOM 820 O O . ARG A 1 106 ? -10.013 3.930 -13.076 1.00 53.75 106 ARG A O 1
ATOM 827 N N . ILE A 1 107 ? -9.484 5.628 -11.695 1.00 56.50 107 ILE A N 1
ATOM 828 C CA . ILE A 1 107 ? -10.680 5.539 -10.860 1.00 56.50 107 ILE A CA 1
ATOM 829 C C . ILE A 1 107 ? -11.714 6.524 -11.403 1.00 56.50 107 ILE A C 1
ATOM 831 O O . ILE A 1 107 ? -11.531 7.738 -11.336 1.00 56.50 107 ILE A O 1
ATOM 835 N N . TYR A 1 108 ? -12.818 5.992 -11.921 1.00 59.81 108 TYR A N 1
ATOM 836 C CA . TYR A 1 108 ? -13.957 6.793 -12.358 1.00 59.81 108 TYR A CA 1
ATOM 837 C C . TYR A 1 108 ? -14.879 7.052 -11.167 1.00 59.81 108 TYR A C 1
ATOM 839 O O . TYR A 1 108 ? -15.433 6.118 -10.582 1.00 59.81 108 TYR A O 1
ATOM 847 N N . SER A 1 109 ? -15.022 8.323 -10.792 1.00 57.09 109 SER A N 1
ATOM 848 C CA . SER A 1 109 ? -15.924 8.755 -9.726 1.00 57.09 109 SER A CA 1
ATOM 849 C C . SER A 1 109 ? -17.124 9.482 -10.321 1.00 57.09 109 SER A C 1
ATOM 851 O O . SER A 1 109 ? -16.977 10.441 -11.081 1.00 57.09 109 SER A O 1
ATOM 853 N N . TYR A 1 110 ? -18.320 9.034 -9.951 1.00 60.44 110 TYR A N 1
ATOM 854 C CA . TYR A 1 110 ? -19.581 9.604 -10.413 1.00 60.44 110 TYR A CA 1
ATOM 855 C C . TYR A 1 110 ? -20.315 10.274 -9.244 1.00 60.44 110 TYR A C 1
ATOM 857 O O . TYR A 1 110 ? -20.275 9.756 -8.122 1.00 60.44 110 TYR A O 1
ATOM 865 N N . PRO A 1 111 ? -21.035 11.390 -9.473 1.00 62.38 111 PRO A N 1
ATOM 866 C CA . PRO A 1 111 ? -21.888 11.977 -8.449 1.00 62.38 111 PRO A CA 1
ATOM 867 C C . PRO A 1 111 ? -22.895 10.951 -7.934 1.00 62.38 111 PRO A C 1
ATOM 869 O O . PRO A 1 111 ? -23.770 10.505 -8.675 1.00 62.38 111 PRO A O 1
ATOM 872 N N . VAL A 1 112 ? -22.834 10.635 -6.637 1.00 68.19 112 VAL A N 1
ATOM 873 C CA . VAL A 1 112 ? -23.777 9.699 -5.999 1.00 68.19 112 VAL A CA 1
ATOM 874 C C . VAL A 1 112 ? -25.224 10.124 -6.252 1.00 68.19 112 VAL A C 1
ATOM 876 O O . VAL A 1 112 ? -26.069 9.284 -6.536 1.00 68.19 112 VAL A O 1
ATOM 879 N N . ALA A 1 113 ? -25.508 11.430 -6.221 1.00 66.19 113 ALA A N 1
ATOM 880 C CA . ALA A 1 113 ? -26.837 11.959 -6.518 1.00 66.19 113 ALA A CA 1
ATOM 881 C C . ALA A 1 113 ? -27.323 11.577 -7.928 1.00 66.19 113 ALA A C 1
ATOM 883 O O . ALA A 1 113 ? -28.467 11.154 -8.070 1.00 66.19 113 ALA A O 1
ATOM 884 N N . LYS A 1 114 ? -26.447 11.657 -8.938 1.00 63.81 114 LYS A N 1
ATOM 885 C CA . LYS A 1 114 ? -26.760 11.308 -10.331 1.00 63.81 114 LYS A CA 1
ATOM 886 C C . LYS A 1 114 ? -26.923 9.808 -10.523 1.00 63.81 114 LYS A C 1
ATOM 888 O O . LYS A 1 114 ? -27.902 9.384 -11.124 1.00 63.81 114 LYS A O 1
ATOM 893 N N . VAL A 1 115 ? -26.047 9.002 -9.923 1.00 67.56 115 VAL A N 1
ATOM 894 C CA . VAL A 1 115 ? -26.184 7.535 -9.935 1.00 67.56 115 VAL A CA 1
ATOM 895 C C . VAL A 1 115 ? -27.506 7.107 -9.289 1.00 67.56 115 VAL A C 1
ATOM 897 O O . VAL A 1 115 ? -28.214 6.251 -9.812 1.00 67.56 115 VAL A O 1
ATOM 900 N N . VAL A 1 116 ? -27.876 7.721 -8.163 1.00 72.88 116 VAL A N 1
ATOM 901 C CA . VAL A 1 116 ? -29.131 7.419 -7.462 1.00 72.88 116 VAL A CA 1
ATOM 902 C C . VAL A 1 116 ? -30.355 7.865 -8.264 1.00 72.88 116 VAL A C 1
ATOM 904 O O . VAL A 1 116 ? -31.336 7.124 -8.314 1.00 72.88 116 VAL A O 1
ATOM 907 N N . GLU A 1 117 ? -30.325 9.055 -8.867 1.00 71.38 117 GLU A N 1
ATOM 908 C CA . GLU A 1 117 ? -31.387 9.558 -9.752 1.00 71.38 117 GLU A CA 1
ATOM 909 C C . GLU A 1 117 ? -31.593 8.608 -10.939 1.00 71.38 117 GLU A C 1
ATOM 911 O O . GLU A 1 117 ? -32.698 8.105 -11.145 1.00 71.38 117 GLU A O 1
ATOM 916 N N . PHE A 1 118 ? -30.502 8.226 -11.596 1.00 69.25 118 PHE A N 1
ATOM 917 C CA . PHE A 1 118 ? -30.496 7.276 -12.701 1.00 69.25 118 PHE A CA 1
ATOM 918 C C . PHE A 1 118 ? -31.093 5.907 -12.328 1.00 69.25 118 PHE A C 1
ATOM 920 O O . PHE A 1 118 ? -31.982 5.393 -13.011 1.00 69.25 118 PHE A O 1
ATOM 927 N N . VAL A 1 119 ? -30.650 5.305 -11.215 1.00 75.19 119 VAL A N 1
ATOM 928 C CA . VAL A 1 119 ? -31.169 4.000 -10.758 1.00 75.19 119 VAL A CA 1
ATOM 929 C C . VAL A 1 119 ? -32.666 4.085 -10.454 1.00 75.19 119 VAL A C 1
ATOM 931 O O . VAL A 1 119 ? -33.412 3.149 -10.756 1.00 75.19 119 VAL A O 1
ATOM 934 N N . LYS A 1 120 ? -33.130 5.205 -9.886 1.00 76.75 120 LYS A N 1
ATOM 935 C CA . LYS A 1 120 ? -34.558 5.430 -9.622 1.00 76.75 120 LYS A CA 1
ATOM 936 C C . LYS A 1 120 ? -35.369 5.529 -10.909 1.00 76.75 120 LYS A C 1
ATOM 938 O O . LYS A 1 120 ? -36.454 4.947 -10.960 1.00 76.75 120 LYS A O 1
ATOM 943 N N . GLU A 1 121 ? -34.875 6.227 -11.926 1.00 75.62 121 GLU A N 1
ATOM 944 C CA . GLU A 1 121 ? -35.549 6.342 -13.224 1.00 75.62 121 GLU A CA 1
ATOM 945 C C . GLU A 1 121 ? -35.664 4.986 -13.918 1.00 75.62 121 GLU A C 1
ATOM 947 O O . GLU A 1 121 ? -36.771 4.579 -14.283 1.00 75.62 121 GLU A O 1
ATOM 952 N N . LEU A 1 122 ? -34.559 4.236 -14.000 1.00 73.38 122 LEU A N 1
ATOM 953 C CA . LEU A 1 122 ? -34.548 2.890 -14.574 1.00 73.38 122 LEU A CA 1
ATOM 954 C C . LEU A 1 122 ? -35.525 1.968 -13.836 1.00 73.38 122 LEU A C 1
ATOM 956 O O . LEU A 1 122 ? -36.345 1.290 -14.458 1.00 73.38 122 LEU A O 1
ATOM 960 N N . HIS A 1 123 ? -35.491 1.975 -12.501 1.00 77.56 123 HIS A N 1
ATOM 961 C CA . HIS A 1 123 ? -36.383 1.145 -11.697 1.00 77.56 123 HIS A CA 1
ATOM 962 C C . HIS A 1 123 ? -37.857 1.538 -11.873 1.00 77.56 123 HIS A C 1
ATOM 964 O O . HIS A 1 123 ? -38.715 0.670 -12.034 1.00 77.56 123 HIS A O 1
ATOM 970 N N . THR A 1 124 ? -38.161 2.837 -11.917 1.00 79.50 124 THR A N 1
ATOM 971 C CA . THR A 1 124 ? -39.523 3.345 -12.150 1.00 79.50 124 THR A CA 1
ATOM 972 C C . THR A 1 124 ? -40.028 2.959 -13.540 1.00 79.50 124 THR A C 1
ATOM 974 O O . THR A 1 124 ? -41.176 2.529 -13.687 1.00 79.50 124 THR A O 1
ATOM 977 N N . LYS A 1 125 ? -39.176 3.046 -14.564 1.00 72.69 125 LYS A N 1
ATOM 978 C CA . LYS A 1 125 ? -39.509 2.666 -15.942 1.00 72.69 125 LYS A CA 1
ATOM 979 C C . LYS A 1 125 ? -39.793 1.168 -16.058 1.00 72.69 125 LYS A C 1
ATOM 981 O O . LYS A 1 125 ? -40.829 0.780 -16.595 1.00 72.69 125 LYS A O 1
ATOM 986 N N . VAL A 1 126 ? -38.948 0.333 -15.450 1.00 73.75 126 VAL A N 1
ATOM 987 C CA . VAL A 1 126 ? -39.172 -1.117 -15.364 1.00 73.75 126 VAL A CA 1
ATOM 988 C C . VAL A 1 126 ? -40.498 -1.421 -14.664 1.00 73.75 126 VAL A C 1
ATOM 990 O O . VAL A 1 126 ? -41.331 -2.137 -15.210 1.00 73.75 126 VAL A O 1
ATOM 993 N N . LEU A 1 127 ? -40.761 -0.830 -13.498 1.00 74.06 127 LEU A N 1
ATOM 994 C CA . LEU A 1 127 ? -42.000 -1.091 -12.754 1.00 74.06 127 LEU A CA 1
ATOM 995 C C . LEU A 1 127 ? -43.263 -0.604 -13.480 1.00 74.06 127 LEU A C 1
ATOM 997 O O . LEU A 1 127 ? -44.329 -1.210 -13.352 1.00 74.06 127 LEU A O 1
ATOM 1001 N N . THR A 1 128 ? -43.171 0.484 -14.247 1.00 77.00 128 THR A N 1
ATOM 1002 C CA . THR A 1 128 ? -44.312 1.032 -14.997 1.00 77.00 128 THR A CA 1
ATOM 1003 C C . THR A 1 128 ? -44.595 0.260 -16.285 1.00 77.00 128 THR A C 1
ATOM 1005 O O . THR A 1 128 ? -45.773 0.058 -16.595 1.00 77.00 128 THR A O 1
ATOM 1008 N N . GLY A 1 129 ? -43.558 -0.211 -16.988 1.00 70.38 129 GLY A N 1
ATOM 1009 C CA . GLY A 1 129 ? -43.669 -1.011 -18.216 1.00 70.38 129 GLY A CA 1
ATOM 1010 C C . GLY A 1 129 ? -43.924 -2.505 -17.988 1.00 70.38 129 GLY A C 1
ATOM 1011 O O . GLY A 1 129 ? -44.431 -3.184 -18.873 1.00 70.38 129 GLY A O 1
ATOM 1012 N N . SER A 1 130 ? -43.614 -3.023 -16.798 1.00 68.12 130 SER A N 1
ATOM 1013 C CA . SER A 1 130 ? -43.636 -4.455 -16.471 1.00 68.12 130 SER A CA 1
ATOM 1014 C C . SER A 1 130 ? -44.339 -4.704 -15.127 1.00 68.12 130 SER A C 1
ATOM 1016 O O . SER A 1 130 ? -43.761 -5.197 -14.162 1.00 68.12 130 SER A O 1
ATOM 1018 N N . ARG A 1 131 ? -45.625 -4.321 -15.046 1.00 66.88 131 ARG A N 1
ATOM 1019 C CA . ARG A 1 131 ? -46.411 -4.314 -13.790 1.00 66.88 131 ARG A CA 1
ATOM 1020 C C . ARG A 1 131 ? -46.674 -5.692 -13.182 1.00 66.88 131 ARG A C 1
ATOM 1022 O O . ARG A 1 131 ? -46.869 -5.795 -11.976 1.00 66.88 131 ARG A O 1
ATOM 1029 N N . THR A 1 132 ? -46.768 -6.728 -14.009 1.00 76.94 132 THR A N 1
ATOM 1030 C CA . THR A 1 132 ? -47.212 -8.069 -13.584 1.00 76.94 132 THR A CA 1
ATOM 1031 C C . THR A 1 132 ? -46.175 -9.157 -13.828 1.00 76.94 132 THR A C 1
ATOM 1033 O O . THR A 1 132 ? -46.368 -10.285 -13.382 1.00 76.94 132 THR A O 1
ATOM 1036 N N . GLN A 1 133 ? -45.089 -8.843 -14.528 1.00 74.81 133 GLN A N 1
ATOM 1037 C CA . GLN A 1 133 ? -44.031 -9.783 -14.876 1.00 74.81 133 GLN A CA 1
ATOM 1038 C C . GLN A 1 133 ? -42.736 -9.002 -15.060 1.00 74.81 133 GLN A C 1
ATOM 1040 O O . GLN A 1 133 ? -42.773 -7.970 -15.710 1.00 74.81 133 GLN A O 1
ATOM 1045 N N . PHE A 1 134 ? -41.622 -9.473 -14.496 1.00 72.12 134 PHE A N 1
ATOM 1046 C CA . PHE A 1 134 ? -40.321 -8.823 -14.674 1.00 72.12 134 PHE A CA 1
ATOM 1047 C C . PHE A 1 134 ? -3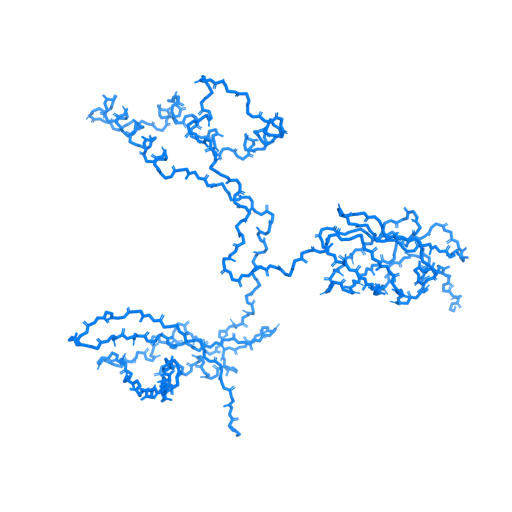9.895 -8.824 -16.151 1.00 72.12 134 PHE A C 1
ATOM 1049 O O . PHE A 1 134 ? -40.121 -9.836 -16.824 1.00 72.12 134 PHE A O 1
ATOM 1056 N N . PRO A 1 135 ? -39.252 -7.747 -16.641 1.00 70.50 135 PRO A N 1
ATOM 1057 C CA . PRO A 1 135 ? -38.741 -7.714 -18.001 1.00 70.50 135 PRO A CA 1
ATOM 1058 C C . PRO A 1 135 ? -37.613 -8.732 -18.165 1.00 70.50 135 PRO A C 1
ATOM 1060 O O . PRO A 1 135 ? -36.850 -9.027 -17.238 1.00 70.50 135 PRO A O 1
ATOM 1063 N N . THR A 1 136 ? -37.503 -9.270 -19.367 1.00 79.25 136 THR A N 1
ATOM 1064 C CA . THR A 1 136 ? -36.409 -10.156 -19.751 1.00 79.25 136 THR A CA 1
ATOM 1065 C C . THR A 1 136 ? -35.116 -9.366 -19.951 1.00 79.25 136 THR A C 1
ATOM 1067 O O . THR A 1 136 ? -35.121 -8.161 -20.207 1.00 79.25 136 THR A O 1
ATOM 1070 N N . LEU A 1 137 ? -33.972 -10.054 -19.869 1.00 69.62 137 LEU A N 1
ATOM 1071 C CA . LEU A 1 137 ? -32.670 -9.431 -20.121 1.00 69.62 137 LEU A CA 1
ATOM 1072 C C . LEU A 1 137 ? -32.588 -8.828 -21.534 1.00 69.62 137 LEU A C 1
ATOM 1074 O O . LEU A 1 137 ? -31.933 -7.813 -21.723 1.00 69.62 137 LEU A O 1
ATOM 1078 N N . THR A 1 138 ? -33.267 -9.435 -22.509 1.00 75.88 138 THR A N 1
ATOM 1079 C CA . THR A 1 138 ? -33.337 -8.947 -23.891 1.00 75.88 138 THR A CA 1
ATOM 1080 C C . THR A 1 138 ? -34.110 -7.632 -23.984 1.00 75.88 138 THR A C 1
ATOM 1082 O O . THR A 1 138 ? -33.613 -6.684 -24.575 1.00 75.88 138 THR A O 1
ATOM 1085 N N . GLU A 1 139 ? -35.264 -7.530 -23.321 1.00 72.44 139 GLU A N 1
ATOM 1086 C CA . GLU A 1 139 ? -36.053 -6.288 -23.277 1.00 72.44 139 GLU A CA 1
ATOM 1087 C C . GLU A 1 139 ? -35.307 -5.159 -22.554 1.00 72.44 139 GLU A C 1
ATOM 1089 O O . GLU A 1 139 ? -35.368 -4.008 -22.977 1.00 72.44 139 GLU A O 1
ATOM 1094 N N . LEU A 1 140 ? -34.555 -5.485 -21.497 1.00 72.06 140 LEU A N 1
ATOM 1095 C CA . LEU A 1 140 ? -33.688 -4.520 -20.817 1.00 72.06 140 LEU A CA 1
ATOM 1096 C C . LEU A 1 140 ? -32.521 -4.074 -21.700 1.00 72.06 140 LEU A C 1
ATOM 1098 O O . LEU A 1 140 ? -32.177 -2.902 -21.689 1.00 72.06 140 LEU A O 1
ATOM 1102 N N . GLN A 1 141 ? -31.916 -4.975 -22.474 1.00 71.56 141 GLN A N 1
ATOM 1103 C CA . GLN A 1 141 ? -30.817 -4.630 -23.382 1.00 71.56 141 GLN A CA 1
ATOM 1104 C C . GLN A 1 141 ? -31.239 -3.696 -24.511 1.00 71.56 141 GLN A C 1
ATOM 1106 O O . GLN A 1 141 ? -30.384 -2.975 -25.019 1.00 71.56 141 GLN A O 1
ATOM 1111 N N . ASP A 1 142 ? -32.516 -3.703 -24.887 1.00 73.81 142 ASP A N 1
ATOM 1112 C CA . ASP A 1 142 ? -33.058 -2.812 -25.906 1.00 73.81 142 ASP A CA 1
ATOM 1113 C C . ASP A 1 142 ? -33.463 -1.433 -25.368 1.00 73.81 142 ASP A C 1
ATOM 1115 O O . ASP A 1 142 ? -33.639 -0.512 -26.168 1.00 73.81 142 ASP A O 1
ATOM 1119 N N . ASP A 1 143 ? -33.529 -1.258 -24.045 1.00 73.19 143 ASP A N 1
ATOM 1120 C CA . ASP A 1 143 ? -33.872 0.009 -23.399 1.00 73.19 143 ASP A CA 1
ATOM 1121 C C . ASP A 1 143 ? -32.732 1.034 -23.499 1.00 73.19 143 ASP A C 1
ATOM 1123 O O . ASP A 1 143 ? -31.596 0.760 -23.108 1.00 73.19 143 ASP A O 1
ATOM 1127 N N . ASP A 1 144 ? -33.044 2.241 -23.972 1.00 68.81 144 ASP A N 1
ATOM 1128 C CA . ASP A 1 144 ? -32.064 3.318 -24.177 1.00 68.81 144 ASP A CA 1
ATOM 1129 C C . ASP A 1 144 ? -31.291 3.687 -22.898 1.00 68.81 144 ASP A C 1
ATOM 1131 O O . ASP A 1 144 ? -30.096 3.975 -22.953 1.00 68.81 144 ASP A O 1
ATOM 1135 N N . VAL A 1 145 ? -31.934 3.601 -21.727 1.00 65.44 145 VAL A N 1
ATOM 1136 C CA . VAL A 1 145 ? -31.316 3.919 -20.428 1.00 65.44 145 VAL A CA 1
ATOM 1137 C C . VAL A 1 145 ? -30.314 2.832 -20.036 1.00 65.44 145 VAL A C 1
ATOM 1139 O O . VAL A 1 145 ? -29.206 3.117 -19.580 1.00 65.44 145 VAL A O 1
ATOM 1142 N N . PHE A 1 146 ? -30.671 1.565 -20.243 1.00 71.31 146 PHE A N 1
ATOM 1143 C CA . PHE A 1 146 ? -29.782 0.442 -19.948 1.00 71.31 146 PHE A CA 1
ATOM 1144 C C . PHE A 1 146 ? -28.634 0.337 -20.964 1.00 71.31 146 PHE A C 1
ATOM 1146 O O . PHE A 1 146 ? -27.509 -0.008 -20.592 1.00 71.31 146 PHE A O 1
ATOM 1153 N N . LYS A 1 147 ? -28.885 0.693 -22.231 1.00 70.81 147 LYS A N 1
ATOM 1154 C CA . LYS A 1 147 ? -27.852 0.848 -23.265 1.00 70.81 147 LYS A CA 1
ATOM 1155 C C . LYS A 1 147 ? -26.838 1.920 -22.881 1.00 70.81 147 LYS A C 1
ATOM 1157 O O . LYS A 1 147 ? -25.646 1.627 -22.928 1.00 70.81 147 LYS A O 1
ATOM 1162 N N . ALA A 1 148 ? -27.295 3.091 -22.432 1.00 64.38 148 ALA A N 1
ATOM 1163 C CA . ALA A 1 148 ? -26.415 4.164 -21.970 1.00 64.38 148 ALA A CA 1
ATOM 1164 C C . ALA A 1 148 ? -25.525 3.713 -20.797 1.00 64.38 148 ALA A C 1
ATOM 1166 O O . ALA A 1 148 ? -24.320 3.946 -20.817 1.00 64.38 148 ALA A O 1
ATOM 1167 N N . LEU A 1 149 ? -26.074 2.971 -19.823 1.00 65.81 149 LEU A N 1
ATOM 1168 C CA . LEU A 1 149 ? -25.284 2.402 -18.721 1.00 65.81 149 LEU A CA 1
ATOM 1169 C C . LEU A 1 149 ? -24.240 1.394 -19.213 1.00 65.81 149 LEU A C 1
ATOM 1171 O O . LEU A 1 149 ? -23.084 1.438 -18.797 1.00 65.81 149 LEU A O 1
ATOM 1175 N N . LYS A 1 150 ? -24.640 0.471 -20.091 1.00 68.06 150 LYS A N 1
ATOM 1176 C CA . LYS A 1 150 ? -23.732 -0.549 -20.626 1.00 68.06 150 LYS A CA 1
ATOM 1177 C C . LYS A 1 150 ? -22.612 0.085 -21.448 1.00 68.06 150 LYS A C 1
ATOM 1179 O O . LYS A 1 150 ? -21.482 -0.371 -21.351 1.00 68.06 150 LYS A O 1
ATOM 1184 N N . GLN A 1 151 ? -22.921 1.129 -22.215 1.00 64.69 151 GLN A N 1
ATOM 1185 C CA . GLN A 1 151 ? -21.945 1.887 -22.996 1.00 64.69 151 GLN A CA 1
ATOM 1186 C C . GLN A 1 151 ? -21.008 2.710 -22.108 1.00 64.69 151 GLN A C 1
ATOM 1188 O O . GLN A 1 151 ? -19.810 2.710 -22.368 1.00 64.69 151 GLN A O 1
ATOM 1193 N N . ALA A 1 152 ? -21.516 3.342 -21.044 1.00 59.88 152 ALA A N 1
ATOM 1194 C CA . ALA A 1 152 ? -20.704 4.082 -20.073 1.00 59.88 152 ALA A CA 1
ATOM 1195 C C . ALA A 1 152 ? -19.757 3.177 -19.264 1.00 59.88 152 ALA A C 1
ATOM 1197 O O . ALA A 1 152 ? -18.720 3.630 -18.787 1.00 59.88 152 ALA A O 1
ATOM 1198 N N . LEU A 1 153 ? -20.108 1.898 -19.110 1.00 61.66 153 LEU A N 1
ATOM 1199 C CA . LEU A 1 153 ? -19.289 0.884 -18.443 1.00 61.66 153 LEU A CA 1
ATOM 1200 C C . LEU A 1 153 ? -18.474 0.027 -19.430 1.00 61.66 153 LEU A C 1
ATOM 1202 O O . LEU A 1 153 ? -17.782 -0.896 -18.995 1.00 61.66 153 LEU A O 1
ATOM 1206 N N . ASP A 1 154 ? -18.555 0.298 -20.740 1.00 64.94 154 ASP A N 1
ATOM 1207 C CA . ASP A 1 154 ? -17.814 -0.446 -21.758 1.00 64.94 154 ASP A CA 1
ATOM 1208 C C . ASP A 1 154 ? -16.350 0.033 -21.795 1.00 64.94 154 ASP A C 1
ATOM 1210 O O . ASP A 1 154 ? -16.097 1.215 -22.054 1.00 64.94 154 ASP A O 1
ATOM 1214 N N . PRO A 1 155 ? -15.366 -0.857 -21.564 1.00 52.50 155 PRO A N 1
ATOM 1215 C CA . PRO A 1 155 ? -13.951 -0.493 -21.540 1.00 52.50 155 PRO A CA 1
ATOM 1216 C C . PRO A 1 155 ? -13.436 0.125 -22.848 1.00 52.50 155 PRO A C 1
ATOM 1218 O O . PRO A 1 155 ? -12.458 0.869 -22.800 1.00 52.50 155 PRO A O 1
ATOM 1221 N N . VAL A 1 156 ? -14.070 -0.143 -23.997 1.00 53.66 156 VAL A N 1
ATOM 1222 C CA . VAL A 1 156 ? -13.676 0.442 -25.294 1.00 53.66 156 VAL A CA 1
ATOM 1223 C C . VAL A 1 156 ? -14.166 1.887 -25.423 1.00 53.66 156 VAL A C 1
ATOM 1225 O O . VAL A 1 156 ? -13.384 2.768 -25.774 1.00 53.66 156 VAL A O 1
ATOM 1228 N N . ASN A 1 157 ? -15.422 2.162 -25.054 1.00 54.00 157 ASN A N 1
ATOM 1229 C CA . ASN A 1 157 ? -15.982 3.522 -25.088 1.00 54.00 157 ASN A CA 1
ATOM 1230 C C . ASN A 1 157 ? -15.326 4.438 -24.046 1.00 54.00 157 ASN A C 1
ATOM 1232 O O . ASN A 1 157 ? -15.156 5.630 -24.291 1.00 54.00 157 ASN A O 1
ATOM 1236 N N . LEU A 1 158 ? -14.901 3.880 -22.908 1.00 51.25 158 LEU A N 1
ATOM 1237 C CA . LEU A 1 158 ? -14.093 4.596 -21.915 1.00 51.25 158 LEU A CA 1
ATOM 1238 C C . LEU A 1 158 ? -12.733 5.052 -22.478 1.00 51.25 158 LEU A C 1
ATOM 1240 O O . LEU A 1 158 ? -12.189 6.047 -22.002 1.00 51.25 158 LEU A O 1
ATOM 1244 N N . GLY A 1 159 ? -12.193 4.352 -23.484 1.00 49.53 159 GLY A N 1
ATOM 1245 C CA . GLY A 1 159 ? -10.981 4.750 -24.203 1.00 49.53 159 GLY A CA 1
ATOM 1246 C C . GLY A 1 159 ? -11.221 5.866 -25.225 1.00 49.53 159 GLY A C 1
ATOM 1247 O O . GLY A 1 159 ? -10.467 6.829 -25.255 1.00 49.53 159 GLY A O 1
ATOM 1248 N N . GLU A 1 160 ? -12.291 5.794 -26.021 1.00 51.09 160 GLU A N 1
ATOM 1249 C CA . GLU A 1 160 ? -12.594 6.811 -27.049 1.00 51.09 160 GLU A CA 1
ATOM 1250 C C . GLU A 1 160 ? -13.093 8.145 -26.465 1.00 51.09 160 GLU A C 1
ATOM 1252 O O . GLU A 1 160 ? -12.762 9.218 -26.975 1.00 51.09 160 GLU A O 1
ATOM 1257 N N . LEU A 1 161 ? -13.855 8.106 -25.364 1.00 45.88 161 LEU A N 1
ATOM 1258 C CA . LEU A 1 161 ? -14.254 9.313 -24.625 1.00 45.88 161 LEU A CA 1
ATOM 1259 C C . LEU A 1 161 ? -13.036 10.066 -24.075 1.00 45.88 161 LEU A C 1
ATOM 1261 O O . LEU A 1 161 ? -13.054 11.289 -23.976 1.00 45.88 161 LEU A O 1
ATOM 1265 N N . GLN A 1 162 ? -11.952 9.349 -23.780 1.00 48.22 162 GLN A N 1
ATOM 1266 C CA . GLN A 1 162 ? -10.716 9.940 -23.294 1.00 48.22 162 GLN A CA 1
ATOM 1267 C C . GLN A 1 162 ? -10.031 10.830 -24.340 1.00 48.22 162 GLN A C 1
ATOM 1269 O O . GLN A 1 162 ? -9.599 11.930 -23.998 1.00 48.22 162 GLN A O 1
ATOM 1274 N N . ASP A 1 163 ? -9.963 10.382 -25.597 1.00 49.19 163 ASP A N 1
ATOM 1275 C CA . ASP A 1 163 ? -9.339 11.149 -26.680 1.00 49.19 163 ASP A CA 1
ATOM 1276 C C . ASP A 1 163 ? -10.146 12.419 -26.988 1.00 49.19 163 ASP A C 1
ATOM 1278 O O . ASP A 1 163 ? -9.565 13.495 -27.138 1.00 49.19 163 ASP A O 1
ATOM 1282 N N . ARG A 1 164 ? -11.484 12.322 -26.965 1.00 46.41 164 ARG A N 1
ATOM 1283 C CA . ARG A 1 164 ? -12.399 13.461 -27.174 1.00 46.41 164 ARG A CA 1
ATOM 1284 C C . ARG A 1 164 ? -12.356 14.494 -26.044 1.00 46.41 164 ARG A C 1
ATOM 1286 O O . ARG A 1 164 ? -12.536 15.679 -26.294 1.00 46.41 164 ARG A O 1
ATOM 1293 N N . TRP A 1 165 ? -12.102 14.086 -24.800 1.00 47.69 165 TRP A N 1
ATOM 1294 C CA . TRP A 1 165 ? -12.068 15.005 -23.652 1.00 47.69 165 TRP A CA 1
ATOM 1295 C C . TRP A 1 165 ? -10.739 15.752 -23.483 1.00 47.69 165 TRP A C 1
ATOM 1297 O O . TRP A 1 165 ? -10.687 16.732 -22.739 1.00 47.69 165 TRP A O 1
ATOM 1307 N N . SER A 1 166 ? -9.695 15.364 -24.226 1.00 43.88 166 SER A N 1
ATOM 1308 C CA . SER A 1 166 ? -8.469 16.162 -24.413 1.00 43.88 166 SER A CA 1
ATOM 1309 C C . SER A 1 166 ? -8.749 17.527 -25.052 1.00 43.88 166 SER A C 1
ATOM 1311 O O . SER A 1 166 ? -7.964 18.460 -24.887 1.00 43.88 166 SER A O 1
ATOM 1313 N N . GLU A 1 167 ? -9.856 17.635 -25.790 1.00 43.97 167 GLU A N 1
ATOM 1314 C CA . GLU A 1 167 ? -10.234 18.815 -26.571 1.00 43.97 167 GLU A CA 1
ATOM 1315 C C . GLU A 1 167 ? -11.260 19.717 -25.844 1.00 43.97 167 GLU A C 1
ATOM 1317 O O . GLU A 1 167 ? -11.570 20.805 -26.324 1.00 43.97 167 GLU A O 1
ATOM 1322 N N . GLY A 1 168 ? -11.694 19.341 -24.630 1.00 38.19 168 GLY A N 1
ATOM 1323 C CA . GLY A 1 168 ? -12.708 20.057 -23.841 1.00 38.19 168 GLY A CA 1
ATOM 1324 C C . GLY A 1 168 ? -14.149 19.671 -24.222 1.00 38.19 168 GLY A C 1
ATOM 1325 O O . GLY A 1 168 ? -14.379 19.176 -25.322 1.00 38.19 168 GLY A O 1
ATOM 1326 N N . PRO A 1 169 ? -15.137 19.829 -23.319 1.00 44.66 169 PRO A N 1
ATOM 1327 C CA . PRO A 1 169 ? -16.491 19.359 -23.586 1.00 44.66 169 PRO A CA 1
ATOM 1328 C C . PRO A 1 169 ? -17.205 20.300 -24.565 1.00 44.66 169 PRO A C 1
ATOM 1330 O O . PRO A 1 169 ? -17.448 21.464 -24.248 1.00 44.66 169 PRO A O 1
ATOM 1333 N N . GLU A 1 170 ? -17.585 19.790 -25.735 1.00 48.38 170 GLU A N 1
ATOM 1334 C CA . GLU A 1 170 ? -18.701 20.361 -26.490 1.00 48.38 170 GLU A CA 1
ATOM 1335 C C . GLU A 1 170 ? -19.991 20.021 -25.722 1.00 48.38 170 GLU A C 1
ATOM 1337 O O . GLU A 1 170 ? -20.297 18.852 -25.483 1.00 48.38 170 GLU A O 1
ATOM 1342 N N . GLU A 1 171 ? -20.708 21.044 -25.246 1.00 49.03 171 GLU A N 1
ATOM 1343 C CA . GLU A 1 171 ? -22.009 20.898 -24.580 1.00 49.03 171 GLU A CA 1
ATOM 1344 C C . GLU A 1 171 ? -23.084 20.481 -25.597 1.00 49.03 171 GLU A C 1
ATOM 1346 O O . GLU A 1 171 ? -23.910 21.290 -26.020 1.00 49.03 171 GLU A O 1
ATOM 1351 N N . ASP A 1 172 ? -23.106 19.206 -25.975 1.00 48.38 172 ASP A N 1
ATOM 1352 C CA . ASP A 1 172 ? -24.251 18.622 -26.668 1.00 48.38 172 ASP A CA 1
ATOM 1353 C C . ASP A 1 172 ? -25.247 18.081 -25.631 1.00 48.38 172 ASP A C 1
ATOM 1355 O O . ASP A 1 172 ? -25.041 17.051 -24.990 1.00 48.38 172 ASP A O 1
ATOM 1359 N N . ALA A 1 173 ? -26.363 18.795 -25.456 1.00 48.22 173 ALA A N 1
ATOM 1360 C CA . ALA A 1 173 ? -27.427 18.460 -24.503 1.00 48.22 173 ALA A CA 1
ATOM 1361 C C . ALA A 1 173 ? -28.181 17.150 -24.825 1.00 48.22 173 ALA A C 1
ATOM 1363 O O . ALA A 1 173 ? -28.924 16.653 -23.979 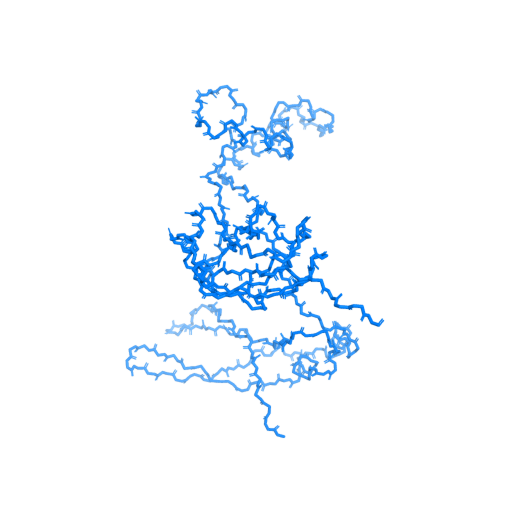1.00 48.22 173 ALA A O 1
ATOM 1364 N N . ASP A 1 174 ? -27.976 16.592 -26.020 1.00 51.00 174 ASP A N 1
ATOM 1365 C CA . ASP A 1 174 ? -28.524 15.301 -26.452 1.00 51.00 174 ASP A CA 1
ATOM 1366 C C . ASP A 1 174 ? -27.529 14.138 -26.258 1.00 51.00 174 ASP A C 1
ATOM 1368 O O . ASP A 1 174 ? -27.811 13.011 -26.670 1.00 51.00 174 ASP A O 1
ATOM 1372 N N . ASP A 1 175 ? -26.372 14.381 -25.626 1.00 53.84 175 ASP A N 1
ATOM 1373 C CA . ASP A 1 175 ? -25.396 13.330 -25.354 1.00 53.84 175 ASP A CA 1
ATOM 1374 C C . ASP A 1 175 ? -25.862 12.426 -24.187 1.00 53.84 175 ASP A C 1
ATOM 1376 O O . ASP A 1 175 ? -25.918 12.884 -23.033 1.00 53.84 175 ASP A O 1
ATOM 1380 N N . PRO A 1 176 ? -26.152 11.127 -24.425 1.00 49.94 176 PRO A N 1
ATOM 1381 C CA . PRO A 1 176 ? -26.476 10.175 -23.361 1.00 49.94 176 PRO A CA 1
ATOM 1382 C C . PRO A 1 176 ? -25.353 10.013 -22.320 1.00 49.94 176 PRO A C 1
ATOM 1384 O O . PRO A 1 176 ? -25.618 9.532 -21.214 1.00 49.94 176 PRO A O 1
ATOM 1387 N N . PHE A 1 177 ? -24.118 10.432 -22.625 1.00 47.12 177 PHE A N 1
ATOM 1388 C CA . PHE A 1 177 ? -22.982 10.401 -21.699 1.00 47.12 177 PHE A CA 1
ATOM 1389 C C . PHE A 1 177 ? -22.982 11.559 -20.686 1.00 47.12 177 PHE A C 1
ATOM 1391 O O . PHE A 1 177 ? -22.326 11.456 -19.646 1.00 47.12 177 PHE A O 1
ATOM 1398 N N . SER A 1 178 ? -23.777 12.615 -20.905 1.00 56.66 178 SER A N 1
ATOM 1399 C CA . SER A 1 178 ? -23.878 13.765 -19.988 1.00 56.66 178 SER A CA 1
ATOM 1400 C C . SER A 1 178 ? -24.407 13.390 -18.594 1.00 56.66 178 SER A C 1
ATOM 1402 O O . SER A 1 178 ? -23.983 13.961 -17.586 1.00 56.66 178 SER A O 1
ATOM 1404 N N . ALA A 1 179 ? -25.276 12.374 -18.503 1.00 53.41 179 ALA A N 1
ATOM 1405 C CA . ALA A 1 179 ? -25.837 11.882 -17.240 1.00 53.41 179 ALA A CA 1
ATOM 1406 C C . ALA A 1 179 ? -24.777 11.279 -16.297 1.00 53.41 179 ALA A C 1
ATOM 1408 O O . ALA A 1 179 ? -24.969 11.255 -15.077 1.00 53.41 179 ALA A O 1
ATOM 1409 N N . PHE A 1 180 ? -23.654 10.824 -16.862 1.00 49.66 180 PHE A N 1
ATOM 1410 C CA . PHE A 1 180 ? -22.542 10.196 -16.153 1.00 49.66 180 PHE A CA 1
ATOM 1411 C C . PHE A 1 180 ? -21.227 10.952 -16.330 1.00 49.66 180 PHE A C 1
ATOM 1413 O O . PHE A 1 180 ? -20.169 10.351 -16.157 1.00 49.66 180 PHE A O 1
ATOM 1420 N N . ALA A 1 181 ? -21.266 12.252 -16.633 1.00 56.22 181 ALA A N 1
ATOM 1421 C CA . ALA A 1 181 ? -20.053 13.060 -16.650 1.00 56.22 181 ALA A CA 1
ATOM 1422 C C . ALA A 1 181 ? -19.277 12.844 -15.325 1.00 56.22 181 ALA A C 1
ATOM 1424 O O . ALA A 1 181 ? -19.832 13.098 -14.244 1.00 56.22 181 ALA A O 1
ATOM 1425 N N . PRO A 1 182 ? -18.049 12.286 -15.370 1.00 50.97 182 PRO A N 1
ATOM 1426 C CA . PRO A 1 182 ? -17.288 11.993 -14.163 1.00 50.97 182 PRO A CA 1
ATOM 1427 C C . PRO A 1 182 ? -16.966 13.307 -13.451 1.00 50.97 182 PRO A C 1
ATOM 1429 O O . PRO A 1 182 ? -16.627 14.298 -14.093 1.00 50.97 182 PRO A O 1
ATOM 1432 N N . LEU A 1 183 ? -17.083 13.329 -12.120 1.00 45.78 183 LEU A N 1
ATOM 1433 C CA . LEU A 1 183 ? -16.895 14.574 -11.363 1.00 45.78 183 LEU A CA 1
ATOM 1434 C C . LEU A 1 183 ? -15.440 15.026 -11.280 1.00 45.78 183 LEU A C 1
ATOM 1436 O O . LEU A 1 183 ? -15.209 16.188 -10.992 1.00 45.78 183 LEU A O 1
ATOM 1440 N N . GLU A 1 184 ? -14.495 14.120 -11.512 1.00 46.88 184 GLU A N 1
ATOM 1441 C CA . GLU A 1 184 ? -13.066 14.359 -11.702 1.00 46.88 184 GLU A CA 1
ATOM 1442 C C . GLU A 1 184 ? -12.412 12.982 -11.899 1.00 46.88 184 GLU A C 1
ATOM 1444 O O . GLU A 1 184 ? -12.817 11.998 -11.266 1.00 46.88 184 GLU A O 1
ATOM 1449 N N . PHE A 1 185 ? -11.385 12.889 -12.750 1.00 41.47 185 PHE A N 1
ATOM 1450 C CA . PHE A 1 185 ? -10.445 11.771 -12.670 1.00 41.47 185 PHE A CA 1
ATOM 1451 C C . PHE A 1 185 ? -9.659 11.939 -11.374 1.00 41.47 185 PHE A C 1
ATOM 1453 O O . PHE A 1 185 ? -8.675 12.675 -11.315 1.00 41.47 185 PHE A O 1
ATOM 1460 N N . ILE A 1 186 ? -10.102 11.268 -10.317 1.00 39.41 186 ILE A N 1
ATOM 1461 C CA . ILE A 1 186 ? -9.326 11.220 -9.090 1.00 39.41 186 ILE A CA 1
ATOM 1462 C C . ILE A 1 186 ? -8.211 10.202 -9.334 1.00 39.41 186 ILE A C 1
ATOM 1464 O O . ILE A 1 186 ? -8.422 8.993 -9.222 1.00 39.41 186 ILE A O 1
ATOM 1468 N N . TYR A 1 187 ? -7.006 10.685 -9.643 1.00 41.09 187 TYR A N 1
ATOM 1469 C CA . TYR A 1 187 ? -5.792 9.936 -9.320 1.00 41.09 187 TYR A CA 1
ATOM 1470 C C . TYR A 1 187 ? -5.750 9.841 -7.793 1.00 41.09 187 TYR A C 1
ATOM 1472 O O . TYR A 1 187 ? -5.338 10.767 -7.096 1.00 41.09 187 TYR A O 1
ATOM 1480 N N . GLY A 1 188 ? -6.340 8.777 -7.256 1.00 33.47 188 GLY A N 1
ATOM 1481 C CA . GLY A 1 188 ? -6.566 8.627 -5.826 1.00 33.47 188 GLY A CA 1
ATOM 1482 C C . GLY A 1 188 ? -5.281 8.305 -5.084 1.00 33.47 188 GLY A C 1
ATOM 1483 O O . GLY A 1 188 ? -5.047 7.148 -4.753 1.00 33.47 188 GLY A O 1
ATOM 1484 N N . SER A 1 189 ? -4.487 9.321 -4.756 1.00 38.25 189 SER A N 1
ATOM 1485 C CA . SER A 1 189 ? -3.486 9.211 -3.696 1.00 38.25 189 SER A CA 1
ATOM 1486 C C . SER A 1 189 ? -4.196 9.190 -2.343 1.00 38.25 189 SER A C 1
ATOM 1488 O O . SER A 1 189 ? -4.959 10.095 -1.997 1.00 38.25 189 SER A O 1
ATOM 1490 N N . ARG A 1 190 ? -3.953 8.133 -1.564 1.00 34.16 190 ARG A N 1
ATOM 1491 C CA . ARG A 1 190 ? -4.446 7.974 -0.191 1.00 34.16 190 ARG A CA 1
ATOM 1492 C C . ARG A 1 190 ? -4.049 9.198 0.664 1.00 34.16 190 ARG A C 1
ATOM 1494 O O . ARG A 1 190 ? -2.887 9.609 0.624 1.00 34.16 190 ARG A O 1
ATOM 1501 N N . PRO A 1 191 ? -4.950 9.762 1.495 1.00 33.91 191 PRO A N 1
ATOM 1502 C CA . PRO A 1 191 ? -4.582 10.826 2.425 1.00 33.91 191 PRO A CA 1
ATOM 1503 C C . PRO A 1 191 ? -3.558 10.285 3.432 1.00 33.91 191 PRO A C 1
ATOM 1505 O O . PRO A 1 191 ? -3.846 9.331 4.156 1.00 33.91 191 PRO A O 1
ATOM 1508 N N . GLY A 1 192 ? -2.356 10.868 3.447 1.00 43.25 192 GLY A N 1
ATOM 1509 C CA . GLY A 1 192 ? -1.238 10.455 4.309 1.00 43.25 192 GLY A CA 1
ATOM 1510 C C . GLY A 1 192 ? -0.085 9.728 3.605 1.00 43.25 192 GLY A C 1
ATOM 1511 O O . GLY A 1 192 ? 0.891 9.400 4.268 1.00 43.25 192 GLY A O 1
ATOM 1512 N N . SER A 1 193 ? -0.157 9.510 2.287 1.00 42.88 193 SER A N 1
ATOM 1513 C CA . SER A 1 193 ? 0.959 8.999 1.476 1.00 42.88 193 SER A CA 1
ATOM 1514 C C . SER A 1 193 ? 1.241 9.924 0.293 1.00 42.88 193 SER A C 1
ATOM 1516 O O . SER A 1 193 ? 1.222 9.479 -0.852 1.00 42.88 193 SER A O 1
ATOM 1518 N N . ALA A 1 194 ? 1.431 11.225 0.536 1.00 42.97 194 ALA A N 1
ATOM 1519 C CA . ALA A 1 194 ? 1.992 12.061 -0.519 1.00 42.97 194 ALA A CA 1
ATOM 1520 C C . ALA A 1 194 ? 3.341 11.426 -0.910 1.00 42.97 194 ALA A C 1
ATOM 1522 O O . ALA A 1 194 ? 4.199 11.328 -0.026 1.00 42.97 194 ALA A O 1
ATOM 1523 N N . PRO A 1 195 ? 3.527 10.928 -2.153 1.00 46.88 195 PRO A N 1
ATOM 1524 C CA . PRO A 1 195 ? 4.872 10.627 -2.612 1.00 46.88 195 PRO A CA 1
ATOM 1525 C C . PRO A 1 195 ? 5.706 11.903 -2.425 1.00 46.88 195 PRO A C 1
ATOM 1527 O O . PRO A 1 195 ? 5.132 13.003 -2.487 1.00 46.88 195 PRO A O 1
ATOM 1530 N N . PRO A 1 196 ? 7.013 11.787 -2.128 1.00 51.16 196 PRO A N 1
ATOM 1531 C CA . PRO A 1 196 ? 7.880 12.955 -2.093 1.00 51.16 196 PRO A CA 1
ATOM 1532 C C . PRO A 1 196 ? 7.603 13.812 -3.340 1.00 51.16 196 PRO A C 1
ATOM 1534 O O . PRO A 1 196 ? 7.306 13.260 -4.407 1.00 51.16 196 PRO A O 1
ATOM 1537 N N . PRO A 1 197 ? 7.533 15.147 -3.190 1.00 57.34 197 PRO A N 1
ATOM 1538 C CA . PRO A 1 197 ? 7.167 16.021 -4.292 1.00 57.34 197 PRO A CA 1
ATOM 1539 C C . PRO A 1 197 ? 8.085 15.723 -5.474 1.00 57.34 197 PRO A C 1
ATOM 1541 O O . PRO A 1 197 ? 9.292 15.905 -5.365 1.00 57.34 197 PRO A O 1
ATOM 1544 N N . LEU A 1 198 ? 7.504 15.242 -6.580 1.00 62.88 198 LEU A N 1
ATOM 1545 C CA . LEU A 1 198 ? 8.288 14.887 -7.755 1.00 62.88 198 LEU A CA 1
ATOM 1546 C C . LEU A 1 198 ? 9.114 16.100 -8.200 1.00 62.88 198 LEU A C 1
ATOM 1548 O O . LEU A 1 198 ? 8.573 17.215 -8.242 1.00 62.88 198 LEU A O 1
ATOM 1552 N N . PRO A 1 199 ? 10.376 15.890 -8.589 1.00 66.00 199 PRO A N 1
ATOM 1553 C CA . PRO A 1 199 ? 11.225 16.951 -9.090 1.00 66.00 199 PRO A CA 1
ATOM 1554 C C . PRO A 1 199 ? 10.557 17.765 -10.202 1.00 66.00 199 PRO A C 1
ATOM 1556 O O . PRO A 1 199 ? 9.978 17.237 -11.160 1.00 66.00 199 PRO A O 1
ATOM 1559 N N . THR A 1 200 ? 10.639 19.087 -10.086 1.00 73.06 200 THR A N 1
ATOM 1560 C CA . THR A 1 200 ? 10.204 20.018 -11.139 1.00 73.06 200 THR A CA 1
ATOM 1561 C C . THR A 1 200 ? 11.319 20.341 -12.129 1.00 73.06 200 THR A C 1
ATOM 1563 O O . THR A 1 200 ? 11.071 21.014 -13.128 1.00 73.06 200 THR A O 1
ATOM 1566 N N . GLU A 1 201 ? 12.534 19.874 -11.851 1.00 76.00 201 GLU A N 1
ATOM 1567 C CA . GLU A 1 201 ? 13.743 20.139 -12.622 1.00 76.00 201 GLU A CA 1
ATOM 1568 C C . GLU A 1 201 ? 14.130 18.929 -13.490 1.00 76.00 201 GLU A C 1
ATOM 1570 O O . GLU A 1 201 ? 13.733 17.797 -13.191 1.00 76.00 201 GLU A O 1
ATOM 1575 N N . PRO A 1 202 ? 14.857 19.144 -14.605 1.00 79.25 202 PRO A N 1
ATOM 1576 C CA . PRO A 1 202 ? 15.376 18.046 -15.412 1.00 79.25 202 PRO A CA 1
ATOM 1577 C C . PRO A 1 202 ? 16.368 17.179 -14.609 1.00 79.25 202 PRO A C 1
ATOM 1579 O O . PRO A 1 202 ? 17.001 17.670 -13.669 1.00 79.25 202 PRO A O 1
ATOM 1582 N N . PRO A 1 203 ? 16.532 15.898 -14.984 1.00 86.69 203 PRO A N 1
ATOM 1583 C CA . PRO A 1 203 ? 17.485 14.999 -14.339 1.00 86.69 203 PRO A CA 1
ATOM 1584 C C . PRO A 1 203 ? 18.925 15.487 -14.515 1.00 86.69 203 PRO A C 1
ATOM 1586 O O . PRO A 1 203 ? 19.285 16.027 -15.563 1.00 86.69 203 PRO A O 1
ATOM 1589 N N . VAL A 1 204 ? 19.773 15.245 -13.521 1.00 86.94 204 VAL A N 1
ATOM 1590 C CA . VAL A 1 204 ? 21.217 15.516 -13.593 1.00 86.94 204 VAL A CA 1
ATOM 1591 C C . VAL A 1 204 ? 21.953 14.208 -13.376 1.00 86.94 204 VAL A C 1
ATOM 1593 O O . VAL A 1 204 ? 21.610 13.456 -12.477 1.00 86.94 204 VAL A O 1
ATOM 1596 N N . VAL A 1 205 ? 22.960 13.919 -14.199 1.00 89.56 205 VAL A N 1
ATOM 1597 C CA . VAL A 1 205 ? 23.826 12.748 -14.016 1.00 89.56 205 VAL A CA 1
ATOM 1598 C C . VAL A 1 205 ? 25.166 13.224 -13.479 1.00 89.56 205 VAL A C 1
ATOM 1600 O O . VAL A 1 205 ? 25.828 14.045 -14.119 1.00 89.56 205 VAL A O 1
ATOM 1603 N N . THR A 1 206 ? 25.553 12.711 -12.314 1.00 88.00 206 THR A N 1
ATOM 1604 C CA . THR A 1 206 ? 26.800 13.078 -11.633 1.00 88.00 206 THR A CA 1
ATOM 1605 C C . THR A 1 206 ? 27.854 11.985 -11.706 1.00 88.00 206 THR A C 1
ATOM 1607 O O . THR A 1 206 ? 29.031 12.312 -11.621 1.00 88.00 206 THR A O 1
ATOM 1610 N N . ASN A 1 207 ? 27.469 10.713 -11.869 1.00 88.44 207 ASN A N 1
ATOM 1611 C CA . ASN A 1 207 ? 28.419 9.614 -12.048 1.00 88.44 207 ASN A CA 1
ATOM 1612 C C . ASN A 1 207 ? 27.764 8.366 -12.677 1.00 88.44 207 ASN A C 1
ATOM 1614 O O . ASN A 1 207 ? 26.554 8.149 -12.574 1.00 88.44 207 ASN A O 1
ATOM 1618 N N . VAL A 1 208 ? 28.585 7.538 -13.326 1.00 91.25 208 VAL A N 1
ATOM 1619 C CA . VAL A 1 208 ? 28.209 6.284 -13.993 1.00 91.25 208 VAL A CA 1
ATOM 1620 C C . VAL A 1 208 ? 29.215 5.205 -13.580 1.00 91.25 208 VAL A C 1
ATOM 1622 O O . VAL A 1 208 ? 30.387 5.302 -13.925 1.00 91.25 208 VAL A O 1
ATOM 1625 N N . ASP A 1 209 ? 28.771 4.173 -12.857 1.00 90.19 209 ASP A N 1
ATOM 1626 C CA . ASP A 1 209 ? 29.634 3.097 -12.352 1.00 90.19 209 ASP A CA 1
ATOM 1627 C C . ASP A 1 209 ? 29.062 1.692 -12.641 1.00 90.19 209 ASP A C 1
ATOM 1629 O O . ASP A 1 209 ? 27.935 1.381 -12.240 1.00 90.19 209 ASP A O 1
ATOM 1633 N N . PRO A 1 210 ? 29.814 0.798 -13.302 1.00 90.75 210 PRO A N 1
ATOM 1634 C CA . PRO A 1 210 ? 31.086 1.058 -13.973 1.00 90.75 210 PRO A CA 1
ATOM 1635 C C . PRO A 1 210 ? 30.916 1.997 -15.179 1.00 90.75 210 PRO A C 1
ATOM 1637 O O . PRO A 1 210 ? 29.915 1.934 -15.892 1.00 90.75 210 PRO A O 1
ATOM 1640 N N . ASP A 1 211 ? 31.943 2.798 -15.460 1.00 88.56 211 ASP A N 1
ATOM 1641 C CA . ASP A 1 211 ? 32.060 3.665 -16.645 1.00 88.56 211 ASP A CA 1
ATOM 1642 C C . ASP A 1 211 ? 32.506 2.896 -17.907 1.00 88.56 211 ASP A C 1
ATOM 1644 O O . ASP A 1 211 ? 32.700 3.466 -18.983 1.00 88.56 211 ASP A O 1
ATOM 1648 N N . THR A 1 212 ? 32.665 1.576 -17.799 1.00 86.25 212 THR A N 1
ATOM 1649 C CA . THR A 1 212 ? 33.075 0.699 -18.895 1.00 86.25 212 THR A CA 1
ATOM 1650 C C . THR A 1 212 ? 32.230 -0.566 -18.975 1.00 86.25 212 THR A C 1
ATOM 1652 O O . THR A 1 212 ? 31.786 -1.130 -17.972 1.00 86.25 212 THR A O 1
ATOM 1655 N N . GLY A 1 213 ? 32.035 -1.080 -20.191 1.00 86.31 213 GLY A N 1
ATOM 1656 C CA . GLY A 1 213 ? 31.329 -2.342 -20.387 1.00 86.31 213 GLY A CA 1
ATOM 1657 C C . GLY A 1 213 ? 31.567 -3.000 -21.730 1.00 86.31 213 GLY A C 1
ATOM 1658 O O . GLY A 1 213 ? 32.207 -2.458 -22.626 1.00 86.31 213 GLY A O 1
ATOM 1659 N N . VAL A 1 214 ? 31.052 -4.218 -21.866 1.00 85.81 214 VAL A N 1
ATOM 1660 C CA . VAL A 1 214 ? 31.291 -5.025 -23.061 1.00 85.81 214 VAL A CA 1
ATOM 1661 C C . VAL A 1 214 ? 30.452 -4.515 -24.228 1.00 85.81 214 VAL A C 1
ATOM 1663 O O . VAL A 1 214 ? 29.274 -4.202 -24.063 1.00 85.81 214 VAL A O 1
ATOM 1666 N N . VAL A 1 215 ? 31.017 -4.501 -25.439 1.00 85.31 215 VAL A N 1
ATOM 1667 C CA . VAL A 1 215 ? 30.299 -4.101 -26.671 1.00 85.31 215 VAL A CA 1
ATOM 1668 C C . VAL A 1 215 ? 29.003 -4.897 -26.902 1.00 85.31 215 VAL A C 1
ATOM 1670 O O . VAL A 1 215 ? 28.045 -4.400 -27.492 1.00 85.31 215 VAL A O 1
ATOM 1673 N N . GLY A 1 216 ? 28.939 -6.130 -26.384 1.00 80.56 216 GLY A N 1
ATOM 1674 C CA . GLY A 1 216 ? 27.739 -6.971 -26.401 1.00 80.56 216 GLY A CA 1
ATOM 1675 C C . GLY A 1 216 ? 26.558 -6.428 -25.583 1.00 80.56 216 GLY A C 1
ATOM 1676 O O . GLY A 1 216 ? 25.462 -6.977 -25.700 1.00 80.56 216 GLY A O 1
ATOM 1677 N N . GLY A 1 217 ? 26.762 -5.364 -24.800 1.00 83.12 217 GLY A N 1
ATOM 1678 C CA . GLY A 1 217 ? 25.788 -4.810 -23.866 1.00 83.12 217 GLY A CA 1
ATOM 1679 C C . GLY A 1 217 ? 25.590 -5.694 -22.633 1.00 83.12 217 GLY A C 1
ATOM 1680 O O . GLY A 1 217 ? 26.363 -6.617 -22.369 1.00 83.12 217 GLY A O 1
ATOM 1681 N N . ARG A 1 218 ? 24.507 -5.438 -21.896 1.00 85.44 218 ARG A N 1
ATOM 1682 C CA . ARG A 1 218 ? 24.076 -6.147 -20.675 1.00 85.44 218 ARG A CA 1
ATOM 1683 C C . ARG A 1 218 ? 24.954 -5.936 -19.441 1.00 85.44 218 ARG A C 1
ATOM 1685 O O . ARG A 1 218 ? 24.664 -6.549 -18.408 1.00 85.44 218 ARG A O 1
ATOM 1692 N N . THR A 1 219 ? 25.968 -5.074 -19.516 1.00 86.31 219 THR A N 1
ATOM 1693 C CA . THR A 1 219 ? 26.704 -4.624 -18.329 1.00 86.31 219 THR A CA 1
ATOM 1694 C C . THR A 1 219 ? 25.726 -3.894 -17.418 1.00 86.31 219 THR A C 1
ATOM 1696 O O . THR A 1 219 ? 25.005 -3.015 -17.883 1.00 86.31 219 THR A O 1
ATOM 1699 N N . VAL A 1 220 ? 25.657 -4.301 -16.150 1.00 90.06 220 VAL A N 1
ATOM 1700 C CA . VAL A 1 220 ? 24.864 -3.600 -15.133 1.00 90.06 220 VAL A CA 1
ATOM 1701 C C . VAL A 1 220 ? 25.608 -2.324 -14.783 1.00 90.06 220 VAL A C 1
ATOM 1703 O O . VAL A 1 220 ? 26.779 -2.399 -14.423 1.00 90.06 220 VAL A O 1
ATOM 1706 N N . VAL A 1 221 ? 24.931 -1.192 -14.917 1.00 90.19 221 VAL A N 1
ATOM 1707 C CA . VAL A 1 221 ? 25.469 0.142 -14.671 1.00 90.19 221 VAL A CA 1
ATOM 1708 C C . VAL A 1 221 ? 24.585 0.831 -13.644 1.00 90.19 221 VAL A C 1
ATOM 1710 O O . VAL A 1 221 ? 23.364 0.883 -13.805 1.00 90.19 221 VAL A O 1
ATOM 1713 N N . THR A 1 222 ? 25.208 1.341 -12.592 1.00 91.62 222 THR A N 1
ATOM 1714 C CA . THR A 1 222 ? 24.592 2.207 -11.589 1.00 91.62 222 THR A CA 1
ATOM 1715 C C . THR A 1 222 ? 24.882 3.646 -11.984 1.00 91.62 222 THR A C 1
ATOM 1717 O O . THR A 1 222 ? 26.037 4.029 -12.149 1.00 91.62 222 THR A O 1
ATOM 1720 N N . ILE A 1 223 ? 23.836 4.438 -12.173 1.00 89.69 223 ILE A N 1
ATOM 1721 C CA . ILE A 1 223 ? 23.936 5.856 -12.501 1.00 89.69 223 ILE A CA 1
ATOM 1722 C C . ILE A 1 223 ? 23.484 6.622 -11.268 1.00 89.69 223 ILE A C 1
ATOM 1724 O O . ILE A 1 223 ? 22.389 6.375 -10.760 1.00 89.69 223 ILE A O 1
ATOM 1728 N N . THR A 1 224 ? 24.329 7.535 -10.800 1.00 90.38 224 THR A N 1
ATOM 1729 C CA . THR A 1 224 ? 23.997 8.442 -9.702 1.00 90.38 224 THR A CA 1
ATOM 1730 C C . THR A 1 224 ? 23.828 9.865 -10.213 1.00 90.38 224 THR A C 1
ATOM 1732 O O . THR A 1 224 ? 24.457 10.273 -11.198 1.00 90.38 224 THR A O 1
ATOM 1735 N N . GLY A 1 225 ? 22.968 10.624 -9.553 1.00 88.94 225 GLY A N 1
ATOM 1736 C CA . GLY A 1 225 ? 22.531 11.915 -10.036 1.00 88.94 225 GLY A CA 1
ATOM 1737 C C . GLY A 1 225 ? 21.509 12.574 -9.132 1.00 88.94 225 GLY A C 1
ATOM 1738 O O . GLY A 1 225 ? 21.501 12.353 -7.929 1.00 88.94 225 GLY A O 1
ATOM 1739 N N . GLU A 1 226 ? 20.669 13.397 -9.740 1.00 86.19 226 GLU A N 1
ATOM 1740 C CA . GLU A 1 226 ? 19.566 14.085 -9.082 1.00 86.19 226 GLU A CA 1
ATOM 1741 C C . GLU A 1 226 ? 18.325 14.020 -9.976 1.00 86.19 226 GLU A C 1
ATOM 1743 O O . GLU A 1 226 ? 18.418 13.963 -11.211 1.00 86.19 226 GLU A O 1
ATOM 1748 N N . ASN A 1 227 ? 17.158 14.112 -9.343 1.00 82.62 227 ASN A N 1
ATOM 1749 C CA . ASN A 1 227 ? 15.851 14.193 -9.985 1.00 82.62 227 ASN A CA 1
ATOM 1750 C C . ASN A 1 227 ? 15.479 12.954 -10.828 1.00 82.62 227 ASN A C 1
ATOM 1752 O O . ASN A 1 227 ? 14.855 13.078 -11.889 1.00 82.62 227 ASN A O 1
ATOM 1756 N N . PHE A 1 228 ? 15.847 11.753 -10.374 1.00 80.56 228 PHE A N 1
ATOM 1757 C CA . PHE A 1 228 ? 15.440 10.499 -11.012 1.00 80.56 228 PHE A CA 1
ATOM 1758 C C . PHE A 1 228 ? 14.059 10.053 -10.533 1.00 80.56 228 PHE A C 1
ATOM 1760 O O . PHE A 1 228 ? 13.825 9.821 -9.354 1.00 80.56 228 PHE A O 1
ATOM 1767 N N . PHE A 1 229 ? 13.118 9.920 -11.462 1.00 78.56 229 PHE A N 1
ATOM 1768 C CA . PHE A 1 229 ? 11.786 9.403 -11.169 1.00 78.56 229 PHE A CA 1
ATOM 1769 C C . PHE A 1 229 ? 11.175 8.792 -12.428 1.00 78.56 229 PHE A C 1
ATOM 1771 O O . PHE A 1 229 ? 11.506 9.173 -13.554 1.00 78.56 229 PHE A O 1
ATOM 1778 N N . GLU A 1 230 ? 10.275 7.833 -12.240 1.00 75.69 230 GLU A N 1
ATOM 1779 C CA . GLU A 1 230 ? 9.587 7.168 -13.341 1.00 75.69 230 GLU A CA 1
ATOM 1780 C C . GLU A 1 230 ? 8.410 8.018 -13.866 1.00 75.69 230 GLU A C 1
ATOM 1782 O O . GLU A 1 230 ? 7.732 8.688 -13.083 1.00 75.69 230 GLU A O 1
ATOM 1787 N N . PRO A 1 231 ? 8.126 8.013 -15.184 1.00 69.56 231 PRO A N 1
ATOM 1788 C CA . PRO A 1 231 ? 8.806 7.254 -16.235 1.00 69.56 231 PRO A CA 1
ATOM 1789 C C . PRO A 1 231 ? 10.133 7.898 -16.678 1.00 69.56 231 PRO A C 1
ATOM 1791 O O . PRO A 1 231 ? 10.190 9.089 -16.994 1.00 69.56 231 PRO A O 1
ATOM 1794 N N . ILE A 1 232 ? 11.183 7.073 -16.779 1.00 82.44 232 ILE A N 1
ATOM 1795 C CA . ILE A 1 232 ? 12.553 7.479 -17.121 1.00 82.44 232 ILE A CA 1
ATOM 1796 C C . ILE A 1 232 ? 13.082 6.698 -18.329 1.00 82.44 232 ILE A C 1
ATOM 1798 O O . ILE A 1 232 ? 12.737 5.535 -18.551 1.00 82.44 232 ILE A O 1
ATOM 1802 N N . ARG A 1 233 ? 13.944 7.329 -19.124 1.00 81.44 233 ARG A N 1
ATOM 1803 C CA . ARG A 1 233 ? 14.685 6.686 -20.215 1.00 81.44 233 ARG A CA 1
ATOM 1804 C C . ARG A 1 233 ? 16.161 6.986 -20.063 1.00 81.44 233 ARG A C 1
ATOM 1806 O O . ARG A 1 233 ? 16.539 8.129 -19.844 1.00 81.44 233 ARG A O 1
ATOM 1813 N N . VAL A 1 234 ? 16.993 5.965 -20.218 1.00 87.56 234 VAL A N 1
ATOM 1814 C CA . VAL A 1 234 ? 18.448 6.112 -20.176 1.00 87.56 234 VAL A CA 1
ATOM 1815 C C . VAL A 1 234 ? 19.002 5.805 -21.557 1.00 87.56 234 VAL A C 1
ATOM 1817 O O . VAL A 1 234 ? 18.673 4.778 -22.151 1.00 87.56 234 VAL A O 1
ATOM 1820 N N . PHE A 1 235 ? 19.848 6.686 -22.066 1.00 83.69 235 PHE A N 1
ATOM 1821 C CA . PHE A 1 235 ? 20.487 6.572 -23.366 1.00 83.69 235 PHE A CA 1
ATOM 1822 C C . PHE A 1 235 ? 21.995 6.473 -23.203 1.00 83.69 235 PHE A C 1
ATOM 1824 O O . PHE A 1 235 ? 22.602 7.271 -22.499 1.00 83.69 235 PHE A O 1
ATOM 1831 N N . PHE A 1 236 ? 22.593 5.517 -23.907 1.00 87.38 236 PHE A N 1
ATOM 1832 C CA . PHE A 1 236 ? 24.032 5.396 -24.102 1.00 87.38 236 PHE A CA 1
ATOM 1833 C C . PHE A 1 236 ? 24.327 5.823 -25.544 1.00 87.38 236 PHE A C 1
ATOM 1835 O O . PHE A 1 236 ? 24.162 5.045 -26.493 1.00 87.38 236 PHE A O 1
ATOM 1842 N N . GLY A 1 237 ? 24.688 7.092 -25.724 1.00 84.12 237 GLY A N 1
ATOM 1843 C CA . GLY A 1 237 ? 24.749 7.747 -27.026 1.00 84.12 237 GLY A CA 1
ATOM 1844 C C . GLY A 1 237 ? 23.355 7.838 -27.646 1.00 84.12 237 GLY A C 1
ATOM 1845 O O . GLY A 1 237 ? 22.485 8.537 -27.140 1.00 84.12 237 GLY A O 1
ATOM 1846 N N . SER A 1 238 ? 23.134 7.117 -28.745 1.00 82.19 238 SER A N 1
ATOM 1847 C CA . SER A 1 238 ? 21.832 7.020 -29.420 1.00 82.19 238 SER A CA 1
ATOM 1848 C C . SER A 1 238 ? 21.040 5.753 -29.075 1.00 82.19 238 SER A C 1
ATOM 1850 O O . SER A 1 238 ? 19.931 5.578 -29.578 1.00 82.19 238 SER A O 1
ATOM 1852 N N . ASN A 1 239 ? 21.592 4.854 -28.253 1.00 84.31 239 ASN A N 1
ATOM 1853 C CA . ASN A 1 239 ? 20.969 3.569 -27.937 1.00 84.31 239 ASN A CA 1
ATOM 1854 C C . ASN A 1 239 ? 20.257 3.617 -26.582 1.00 84.31 239 ASN A C 1
ATOM 1856 O O . ASN A 1 239 ? 20.834 4.067 -25.595 1.00 84.31 239 ASN A O 1
ATOM 1860 N N . LEU A 1 240 ? 19.028 3.102 -26.526 1.00 83.12 240 LEU A N 1
ATOM 1861 C CA . LEU A 1 240 ? 18.232 3.033 -25.301 1.00 83.12 240 LEU A CA 1
ATOM 1862 C C . LEU A 1 240 ? 18.705 1.879 -24.403 1.00 83.12 240 LEU A C 1
ATOM 1864 O O . LEU A 1 240 ? 18.838 0.748 -24.872 1.00 83.12 240 LEU A O 1
ATOM 1868 N N . ALA A 1 241 ? 18.930 2.160 -23.123 1.00 81.38 241 ALA A N 1
ATOM 1869 C CA . ALA A 1 241 ? 19.231 1.158 -22.109 1.00 81.38 241 ALA A CA 1
ATOM 1870 C C . ALA A 1 241 ? 18.033 0.233 -21.849 1.00 81.38 241 ALA A C 1
ATOM 1872 O O . ALA A 1 241 ? 16.877 0.581 -22.090 1.00 81.38 241 ALA A O 1
ATOM 1873 N N . THR A 1 242 ? 18.316 -0.954 -21.324 1.00 80.12 242 THR A N 1
ATOM 1874 C CA . THR A 1 242 ? 17.298 -1.958 -20.971 1.00 80.12 242 THR A CA 1
ATOM 1875 C C . THR A 1 242 ? 17.309 -2.225 -19.472 1.00 80.12 242 THR A C 1
ATOM 1877 O O . THR A 1 242 ? 18.333 -1.987 -18.841 1.00 80.12 242 THR A O 1
ATOM 1880 N N . GLU A 1 243 ? 16.219 -2.766 -18.918 1.00 81.81 243 GLU A N 1
ATOM 1881 C CA . GLU A 1 243 ? 16.113 -3.090 -17.481 1.00 81.81 243 GLU A CA 1
ATOM 1882 C C . GLU A 1 243 ? 16.491 -1.889 -16.596 1.00 81.81 243 GLU A C 1
ATOM 1884 O O . GLU A 1 243 ? 17.374 -1.986 -15.748 1.00 81.81 243 GLU A O 1
ATOM 1889 N N . VAL A 1 244 ? 15.880 -0.731 -16.871 1.00 81.81 244 VAL A N 1
ATOM 1890 C CA . VAL A 1 244 ? 16.053 0.471 -16.050 1.00 81.81 244 VAL A CA 1
ATOM 1891 C C . VAL A 1 244 ? 15.193 0.325 -14.797 1.00 81.81 244 VAL A C 1
ATOM 1893 O O . VAL A 1 244 ? 13.996 0.084 -14.910 1.00 81.81 244 VAL A O 1
ATOM 1896 N N . GLU A 1 245 ? 15.816 0.459 -13.635 1.00 82.31 245 GLU A N 1
ATOM 1897 C CA . GLU A 1 245 ? 15.215 0.373 -12.306 1.00 82.31 245 GLU A CA 1
ATOM 1898 C C . GLU A 1 245 ? 15.651 1.610 -11.512 1.00 82.31 245 GLU A C 1
ATOM 1900 O O . GLU A 1 245 ? 16.846 1.812 -11.280 1.00 82.31 245 GLU A O 1
ATOM 1905 N N . VAL A 1 246 ? 14.703 2.459 -11.117 1.00 82.44 246 VAL A N 1
ATOM 1906 C CA . VAL A 1 246 ? 14.984 3.609 -10.244 1.00 82.44 246 VAL A CA 1
ATOM 1907 C C . VAL A 1 246 ? 14.957 3.125 -8.796 1.00 82.44 246 VAL A C 1
ATOM 1909 O O . VAL A 1 246 ? 13.946 2.594 -8.344 1.00 82.44 246 VAL A O 1
ATOM 1912 N N . LEU A 1 247 ? 16.071 3.276 -8.076 1.00 79.00 247 LEU A N 1
ATOM 1913 C CA . LEU A 1 247 ? 16.167 2.876 -6.667 1.00 79.00 247 LEU A CA 1
ATOM 1914 C C . LEU A 1 247 ? 15.707 4.008 -5.743 1.00 79.00 247 LEU A C 1
ATOM 1916 O O . LEU A 1 247 ? 14.995 3.760 -4.772 1.00 79.00 247 LEU A O 1
ATOM 1920 N N . ASP A 1 248 ? 16.103 5.238 -6.065 1.00 78.00 248 ASP A N 1
ATOM 1921 C CA . ASP A 1 248 ? 15.723 6.471 -5.379 1.00 78.00 248 ASP A CA 1
ATOM 1922 C C . ASP A 1 248 ? 15.924 7.684 -6.315 1.00 78.00 248 ASP A C 1
ATOM 1924 O O . ASP A 1 248 ? 16.279 7.527 -7.484 1.00 78.00 248 ASP A O 1
ATOM 1928 N N . GLU A 1 249 ? 15.676 8.900 -5.817 1.00 81.62 249 GLU A N 1
ATOM 1929 C CA . GLU A 1 249 ? 15.788 10.145 -6.599 1.00 81.62 249 GLU A CA 1
ATOM 1930 C C . GLU A 1 249 ? 17.221 10.475 -7.053 1.00 81.62 249 GLU A C 1
ATOM 1932 O O . GLU A 1 249 ? 17.404 11.317 -7.938 1.00 81.62 249 GLU A O 1
ATOM 1937 N N . GLU A 1 250 ? 18.224 9.803 -6.481 1.00 87.44 250 GLU A N 1
ATOM 1938 C CA . GLU A 1 250 ? 19.646 10.019 -6.751 1.00 87.44 250 GLU A CA 1
ATOM 1939 C C . GLU A 1 250 ? 20.309 8.819 -7.442 1.00 87.44 250 GLU A C 1
ATOM 1941 O O . GLU A 1 250 ? 21.418 8.946 -7.957 1.00 87.44 250 GLU A O 1
ATOM 1946 N N . THR A 1 251 ? 19.653 7.657 -7.490 1.00 86.19 251 THR A N 1
ATOM 1947 C CA . THR A 1 251 ? 20.259 6.392 -7.914 1.00 86.19 251 THR A CA 1
ATOM 1948 C C . THR A 1 251 ? 19.322 5.591 -8.807 1.00 86.19 251 THR A C 1
ATOM 1950 O O . THR A 1 251 ? 18.212 5.217 -8.426 1.00 86.19 251 THR A O 1
ATOM 1953 N N . LEU A 1 252 ? 19.819 5.206 -9.982 1.00 90.75 252 LEU A N 1
ATOM 1954 C CA . LEU A 1 252 ? 19.157 4.236 -10.850 1.00 90.75 252 LEU A CA 1
ATOM 1955 C C . LEU A 1 252 ? 20.134 3.155 -11.311 1.00 90.75 252 LEU A C 1
ATOM 1957 O O . LEU A 1 252 ? 21.340 3.375 -11.434 1.00 90.75 252 LEU A O 1
ATOM 1961 N N . LYS A 1 253 ? 19.607 1.969 -11.597 1.00 89.50 253 LYS A N 1
ATOM 1962 C CA . LYS A 1 253 ? 20.330 0.874 -12.240 1.00 89.50 253 LYS A CA 1
ATOM 1963 C C . LYS A 1 253 ? 19.777 0.653 -13.631 1.00 89.50 253 LYS A C 1
ATOM 1965 O O . LYS A 1 253 ? 18.583 0.761 -13.870 1.00 89.50 253 LYS A O 1
ATOM 1970 N N . CYS A 1 254 ? 20.651 0.337 -14.570 1.00 88.94 254 CYS A N 1
ATOM 1971 C CA . CYS A 1 254 ? 20.245 -0.042 -15.913 1.00 88.94 254 CYS A CA 1
ATOM 1972 C C . CYS A 1 254 ? 21.230 -1.036 -16.517 1.00 88.94 254 CYS A C 1
ATOM 1974 O O . CYS A 1 254 ? 22.315 -1.288 -15.983 1.00 88.94 254 CYS A O 1
ATOM 1976 N N . ARG A 1 255 ? 20.864 -1.608 -17.663 1.00 87.12 255 ARG A N 1
ATOM 1977 C CA . ARG A 1 255 ? 21.783 -2.388 -18.488 1.00 87.12 255 ARG A CA 1
ATOM 1978 C C . ARG A 1 255 ? 22.178 -1.631 -19.737 1.00 87.12 255 ARG A C 1
ATOM 1980 O O . ARG A 1 255 ? 21.314 -1.182 -20.496 1.00 87.12 255 ARG A O 1
ATOM 1987 N N . SER A 1 256 ? 23.486 -1.589 -19.984 1.00 87.94 256 SER A N 1
ATOM 1988 C CA . SER A 1 256 ? 24.033 -0.995 -21.199 1.00 87.94 256 SER A CA 1
ATOM 1989 C C . SER A 1 256 ? 23.481 -1.707 -22.446 1.00 87.94 256 SER A C 1
ATOM 1991 O O . SER A 1 256 ? 23.414 -2.944 -22.486 1.00 87.94 256 SER A O 1
ATOM 1993 N N . PRO A 1 257 ? 23.061 -0.965 -23.480 1.00 86.75 257 PRO A N 1
ATOM 1994 C CA . PRO A 1 257 ? 22.634 -1.563 -24.733 1.00 86.75 257 PRO A CA 1
ATOM 1995 C C . PRO A 1 257 ? 23.817 -2.148 -25.505 1.00 86.75 257 PRO A C 1
ATOM 1997 O O . PRO A 1 257 ? 24.983 -1.859 -25.245 1.00 86.75 257 PRO A O 1
ATOM 2000 N N . ARG A 1 258 ? 23.518 -2.972 -26.512 1.00 83.75 258 ARG A N 1
ATOM 2001 C CA . ARG A 1 258 ? 24.541 -3.426 -27.456 1.00 83.75 258 ARG A CA 1
ATOM 2002 C C . ARG A 1 258 ? 25.025 -2.240 -28.289 1.00 83.75 258 ARG A C 1
ATOM 2004 O O . ARG A 1 258 ? 24.236 -1.643 -29.021 1.00 83.75 258 ARG A O 1
ATOM 2011 N N . ALA A 1 259 ? 26.322 -1.961 -28.249 1.00 77.56 259 ALA A N 1
ATOM 2012 C CA . ALA A 1 259 ? 26.939 -0.991 -29.141 1.00 77.56 259 ALA A CA 1
ATOM 2013 C C . ALA A 1 259 ? 27.309 -1.648 -30.482 1.00 77.56 259 ALA A C 1
ATOM 2015 O O . ALA A 1 259 ? 27.733 -2.801 -30.548 1.00 77.56 259 ALA A O 1
ATOM 2016 N N . GLY A 1 260 ? 27.124 -0.913 -31.580 1.00 65.81 260 GLY A N 1
ATOM 2017 C CA . GLY A 1 260 ? 27.550 -1.345 -32.918 1.00 65.81 260 GLY A CA 1
ATOM 2018 C C . GLY A 1 260 ? 29.022 -1.050 -33.227 1.00 65.81 260 GLY A C 1
ATOM 2019 O O . GLY A 1 260 ? 29.513 -1.481 -34.267 1.00 65.81 260 GLY A O 1
ATOM 2020 N N . PHE A 1 261 ? 29.709 -0.318 -32.347 1.00 65.88 261 PHE A N 1
ATOM 2021 C CA . PHE A 1 261 ? 31.043 0.244 -32.565 1.00 65.88 261 PHE A CA 1
ATOM 2022 C C . PHE A 1 261 ? 31.976 -0.097 -31.392 1.00 65.88 261 PHE A C 1
ATOM 2024 O O . PHE A 1 261 ? 31.512 -0.297 -30.271 1.00 65.88 261 PHE A O 1
ATOM 2031 N N . LEU A 1 262 ? 33.277 -0.198 -31.673 1.00 62.81 262 LEU A N 1
ATOM 2032 C CA . LEU A 1 262 ? 34.330 -0.645 -30.750 1.00 62.81 262 LEU A CA 1
ATOM 2033 C C . LEU A 1 262 ? 35.105 0.549 -30.179 1.00 62.81 262 LEU A C 1
ATOM 2035 O O . LEU A 1 262 ? 35.387 1.472 -30.938 1.00 62.81 262 LEU A O 1
ATOM 2039 N N . ASP A 1 263 ? 35.473 0.499 -28.894 1.00 63.03 263 ASP A N 1
ATOM 2040 C CA . ASP A 1 263 ? 36.300 1.501 -28.195 1.00 63.03 263 ASP A CA 1
ATOM 2041 C C . ASP A 1 263 ? 35.779 2.940 -28.343 1.00 63.03 263 ASP A C 1
ATOM 2043 O O . ASP A 1 263 ? 36.533 3.896 -28.528 1.00 63.03 263 ASP A O 1
ATOM 2047 N N . VAL A 1 264 ? 34.452 3.089 -28.284 1.00 76.12 264 VAL A N 1
ATOM 2048 C CA . VAL A 1 264 ? 33.775 4.386 -28.369 1.00 76.12 264 VAL A CA 1
ATOM 2049 C C . VAL A 1 264 ? 33.299 4.800 -26.984 1.00 76.12 264 VAL A C 1
ATOM 2051 O O . VAL A 1 264 ? 32.536 4.073 -26.341 1.00 76.12 264 VAL A O 1
ATOM 2054 N N . GLU A 1 265 ? 33.730 5.986 -26.560 1.00 84.81 265 GLU A N 1
ATOM 2055 C CA . GLU A 1 265 ? 33.122 6.723 -25.455 1.00 84.81 265 GLU A CA 1
ATOM 2056 C C . GLU A 1 265 ? 31.781 7.299 -25.924 1.00 84.81 265 GLU A C 1
ATOM 2058 O O . GLU A 1 265 ? 31.701 7.967 -26.961 1.00 84.81 265 GLU A O 1
ATOM 2063 N N . VAL A 1 266 ? 30.719 7.039 -25.168 1.00 86.56 266 VAL A N 1
ATOM 2064 C CA . VAL A 1 266 ? 29.385 7.586 -25.418 1.00 86.56 266 VAL A CA 1
ATOM 2065 C C . VAL A 1 266 ? 28.912 8.426 -24.239 1.00 86.56 266 VAL A C 1
ATOM 2067 O O . VAL A 1 266 ? 29.242 8.142 -23.088 1.00 86.56 266 VAL A O 1
ATOM 2070 N N . ASP A 1 267 ? 28.101 9.442 -24.532 1.00 86.75 267 ASP A N 1
ATOM 2071 C CA . ASP A 1 267 ? 27.387 10.197 -23.503 1.00 86.75 267 ASP A CA 1
ATOM 2072 C C . ASP A 1 267 ? 26.275 9.335 -22.905 1.00 86.75 267 ASP A C 1
ATOM 2074 O O . ASP A 1 267 ? 25.484 8.739 -23.642 1.00 86.75 267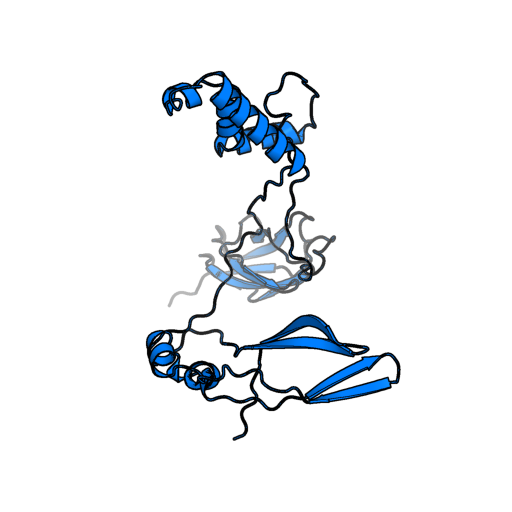 ASP A O 1
ATOM 2078 N N . VAL A 1 268 ? 26.170 9.326 -21.583 1.00 88.31 268 VAL A N 1
ATOM 2079 C CA . VAL A 1 268 ? 25.026 8.772 -20.867 1.00 88.31 268 VAL A CA 1
ATOM 2080 C C . VAL A 1 268 ? 24.047 9.903 -20.589 1.00 88.31 268 VAL A C 1
ATOM 2082 O O . VAL A 1 268 ? 24.401 10.908 -19.975 1.00 88.31 268 VAL A O 1
ATOM 2085 N N . ARG A 1 269 ? 22.812 9.765 -21.073 1.00 86.69 269 ARG A N 1
ATOM 2086 C CA . ARG A 1 269 ? 21.751 10.756 -20.859 1.00 86.69 269 ARG A CA 1
ATOM 2087 C C . ARG A 1 269 ? 20.539 10.119 -20.229 1.00 86.69 269 ARG A C 1
ATOM 2089 O O . ARG A 1 269 ? 20.150 9.014 -20.595 1.00 86.69 269 ARG A O 1
ATOM 2096 N N . VAL A 1 270 ? 19.929 10.858 -19.322 1.00 87.69 270 VAL A N 1
ATOM 2097 C CA . VAL A 1 270 ? 18.695 10.471 -18.656 1.00 87.69 270 VAL A CA 1
ATOM 2098 C C . VAL A 1 270 ? 17.599 11.423 -19.114 1.00 87.69 270 VAL A C 1
ATOM 2100 O O . VAL A 1 270 ? 17.787 12.634 -19.103 1.00 87.69 270 VAL A O 1
ATOM 2103 N N . GLU A 1 271 ? 16.463 10.890 -19.544 1.00 78.88 271 GLU A N 1
ATOM 2104 C CA . GLU A 1 271 ? 15.299 11.665 -19.965 1.00 78.88 271 GLU A CA 1
ATOM 2105 C C . GLU A 1 271 ? 14.090 11.315 -19.105 1.00 78.88 271 GLU A C 1
ATOM 2107 O O . GLU A 1 271 ? 13.749 10.142 -18.941 1.00 78.88 271 GLU A O 1
ATOM 2112 N N . THR A 1 272 ? 13.413 12.345 -18.609 1.00 77.06 272 THR A N 1
ATOM 2113 C CA . THR A 1 272 ? 12.111 12.242 -17.942 1.00 77.06 272 THR A CA 1
ATOM 2114 C C . THR A 1 272 ? 11.091 13.117 -18.671 1.00 77.06 272 THR A C 1
ATOM 2116 O O . THR A 1 272 ? 11.414 13.848 -19.612 1.00 77.06 272 THR A O 1
ATOM 2119 N N . ASN A 1 273 ? 9.839 13.114 -18.211 1.00 72.12 273 ASN A N 1
ATOM 2120 C CA . ASN A 1 273 ? 8.819 14.050 -18.700 1.00 72.12 273 ASN A CA 1
ATOM 2121 C C . ASN A 1 273 ? 9.115 15.535 -18.365 1.00 72.12 273 ASN A C 1
ATOM 2123 O O . ASN A 1 273 ? 8.361 16.409 -18.797 1.00 72.12 273 ASN A O 1
ATOM 2127 N N . ARG A 1 274 ? 10.188 15.834 -17.612 1.00 74.12 274 ARG A N 1
ATOM 2128 C CA . ARG A 1 274 ? 10.668 17.197 -17.309 1.00 74.12 274 ARG A CA 1
ATOM 2129 C C . ARG A 1 274 ? 11.811 17.655 -18.213 1.00 74.12 274 ARG A C 1
ATOM 2131 O O . ARG A 1 274 ? 12.119 18.844 -18.230 1.00 74.12 274 ARG A O 1
ATOM 2138 N N . GLY A 1 275 ? 12.404 16.751 -18.991 1.00 77.44 275 GLY A N 1
ATOM 2139 C CA . GLY A 1 275 ? 13.478 17.064 -19.930 1.00 77.44 275 GLY A CA 1
ATOM 2140 C C . GLY A 1 275 ? 14.605 16.037 -19.913 1.00 77.44 275 GLY A C 1
ATOM 2141 O O . GLY A 1 275 ? 14.548 15.027 -19.214 1.00 77.44 275 GLY A O 1
ATOM 2142 N N . ALA A 1 276 ? 15.633 16.312 -20.711 1.00 79.50 276 ALA A N 1
ATOM 2143 C CA . ALA A 1 276 ? 16.847 15.511 -20.790 1.00 79.50 276 ALA A CA 1
ATOM 2144 C C . ALA A 1 276 ? 17.942 16.087 -19.890 1.00 79.50 276 ALA A C 1
ATOM 2146 O O . ALA A 1 276 ? 18.063 17.309 -19.760 1.00 79.50 276 ALA A O 1
ATOM 2147 N N . SER A 1 277 ? 18.776 15.212 -19.336 1.00 86.06 277 SER A N 1
ATOM 2148 C CA . SER A 1 277 ? 19.950 15.619 -18.582 1.00 86.06 277 SER A CA 1
ATOM 2149 C C . SER A 1 277 ? 20.942 16.356 -19.483 1.00 86.06 277 SER A C 1
ATOM 2151 O O . SER A 1 277 ? 21.137 15.972 -20.646 1.00 86.06 277 SER A O 1
ATOM 2153 N N . PRO A 1 278 ? 21.607 17.406 -18.972 1.00 81.69 278 PRO A N 1
ATOM 2154 C CA . PRO A 1 278 ? 22.681 18.054 -19.705 1.00 81.69 278 PRO A CA 1
ATOM 2155 C C . PRO A 1 278 ? 23.833 17.071 -19.945 1.00 81.69 278 PRO A C 1
ATOM 2157 O O . PRO A 1 278 ? 24.019 16.098 -19.214 1.00 81.69 278 PRO A O 1
ATOM 2160 N N . VAL A 1 279 ? 24.630 17.336 -20.980 1.00 79.81 279 VAL A N 1
ATOM 2161 C CA . VAL A 1 279 ? 25.860 16.575 -21.226 1.00 79.81 279 VAL A CA 1
ATOM 2162 C C . VAL A 1 279 ? 26.869 16.925 -20.136 1.00 79.81 279 VAL A C 1
ATOM 2164 O O . VAL A 1 279 ? 27.199 18.099 -19.965 1.00 79.81 279 VAL A O 1
ATOM 2167 N N . SER A 1 280 ? 27.363 15.912 -19.426 1.00 78.25 280 SER A N 1
ATOM 2168 C CA . SER A 1 280 ? 28.351 16.051 -18.355 1.00 78.25 280 SER A CA 1
ATOM 2169 C C . SER A 1 280 ? 29.608 15.229 -18.674 1.00 78.25 280 SER A C 1
ATOM 2171 O O . SER A 1 280 ? 29.483 14.141 -19.245 1.00 78.25 280 SER A O 1
ATOM 2173 N N . PRO A 1 281 ? 30.820 15.709 -18.330 1.00 77.69 281 PRO A N 1
ATOM 2174 C CA . PRO A 1 281 ? 32.037 14.900 -18.418 1.00 77.69 281 PRO A CA 1
ATOM 2175 C C . PRO A 1 281 ? 32.004 13.668 -17.501 1.00 77.69 281 PRO A C 1
ATOM 2177 O O . PRO A 1 281 ? 32.670 12.688 -17.811 1.00 77.69 281 PRO A O 1
ATOM 2180 N N . ASP A 1 282 ? 31.200 13.691 -16.436 1.00 79.31 282 ASP A N 1
ATOM 2181 C CA . ASP A 1 282 ? 31.062 12.580 -15.483 1.00 79.31 282 ASP A CA 1
ATOM 2182 C C . ASP A 1 282 ? 29.971 11.568 -15.902 1.00 79.31 282 ASP A C 1
ATOM 2184 O O . ASP A 1 282 ? 29.760 10.543 -15.258 1.00 79.31 282 ASP A O 1
ATOM 2188 N N . ALA A 1 283 ? 29.275 11.838 -17.014 1.00 86.25 283 ALA A N 1
ATOM 2189 C CA . ALA A 1 283 ? 28.222 10.996 -17.580 1.00 86.25 283 ALA A CA 1
ATOM 2190 C C . ALA A 1 283 ? 28.704 10.304 -18.865 1.00 86.25 283 ALA A C 1
ATOM 2192 O O . ALA A 1 283 ? 28.127 10.478 -19.942 1.00 86.25 283 ALA A O 1
ATOM 2193 N N . LYS A 1 284 ? 29.805 9.553 -18.769 1.00 89.00 284 LYS A N 1
ATOM 2194 C CA . LYS A 1 284 ? 30.462 8.890 -19.904 1.00 89.00 284 LYS A CA 1
ATOM 2195 C C . LYS A 1 284 ? 30.522 7.386 -19.705 1.00 89.00 284 LYS A C 1
ATOM 2197 O O . LYS A 1 284 ? 30.657 6.904 -18.588 1.00 89.00 284 LYS A O 1
ATOM 2202 N N . PHE A 1 285 ? 30.428 6.647 -20.807 1.00 88.69 285 PHE A N 1
ATOM 2203 C CA . PHE A 1 285 ? 30.561 5.195 -20.794 1.00 88.69 285 PHE A CA 1
ATOM 2204 C C . PHE A 1 285 ? 31.373 4.700 -21.989 1.00 88.69 285 PHE A C 1
ATOM 2206 O O . PHE A 1 285 ? 31.100 5.087 -23.125 1.00 88.69 285 PHE A O 1
ATOM 2213 N N . THR A 1 286 ? 32.338 3.811 -21.754 1.00 88.88 286 THR A N 1
ATOM 2214 C CA . THR A 1 286 ? 33.225 3.276 -22.799 1.00 88.88 286 THR A CA 1
ATOM 2215 C C . THR A 1 286 ? 32.964 1.795 -23.061 1.00 88.88 286 THR A C 1
ATOM 2217 O O . THR A 1 286 ? 33.035 0.952 -22.162 1.00 88.88 286 THR A O 1
ATOM 2220 N N . TYR A 1 287 ? 32.701 1.454 -24.324 1.00 86.88 287 TYR A N 1
ATOM 2221 C CA . TYR A 1 287 ? 32.530 0.063 -24.749 1.00 86.88 287 TYR A CA 1
ATOM 2222 C C . TYR A 1 287 ? 33.861 -0.582 -25.133 1.00 86.88 287 TYR A C 1
ATOM 2224 O O . TYR A 1 287 ? 34.533 -0.088 -26.032 1.00 86.88 287 TYR A O 1
ATOM 2232 N N . TYR A 1 288 ? 34.185 -1.733 -24.540 1.00 83.75 288 TYR A N 1
ATOM 2233 C CA . TYR A 1 288 ? 35.383 -2.517 -24.857 1.00 83.75 288 TYR A CA 1
ATOM 2234 C C . TYR A 1 288 ? 35.051 -3.949 -25.308 1.00 83.75 288 TYR A C 1
ATOM 2236 O O . TYR A 1 288 ? 33.938 -4.464 -25.126 1.00 83.75 288 TYR A O 1
ATOM 2244 N N . VAL A 1 289 ? 36.040 -4.627 -25.894 1.00 77.94 289 VAL A N 1
ATOM 2245 C CA . VAL A 1 289 ? 35.974 -6.061 -26.222 1.00 77.94 289 VAL A CA 1
ATOM 2246 C C . VAL A 1 289 ? 36.735 -6.858 -25.167 1.00 77.94 289 VAL A C 1
ATOM 2248 O O . VAL A 1 289 ? 37.906 -6.561 -24.926 1.00 77.94 289 VAL A O 1
ATOM 2251 N N . PRO A 1 290 ? 36.137 -7.895 -24.556 1.00 69.94 290 PRO A N 1
ATOM 2252 C CA . PRO A 1 290 ? 36.894 -8.817 -23.720 1.00 69.94 290 PRO A CA 1
ATOM 2253 C C . PRO A 1 290 ? 38.030 -9.445 -24.536 1.00 69.94 290 PRO A C 1
ATOM 2255 O O . PRO A 1 290 ? 37.782 -10.004 -25.606 1.00 69.94 290 PRO A O 1
ATOM 2258 N N . GLY A 1 291 ? 39.269 -9.356 -24.048 1.00 67.69 291 GLY A N 1
ATOM 2259 C CA . GLY A 1 291 ? 40.416 -9.983 -24.708 1.00 67.69 291 GLY A CA 1
ATOM 2260 C C . GLY A 1 291 ? 40.222 -11.500 -24.893 1.00 67.69 291 GLY A C 1
ATOM 2261 O O . GLY A 1 291 ? 39.470 -12.117 -24.130 1.00 67.69 291 GLY A O 1
ATOM 2262 N N . PRO A 1 292 ? 40.871 -12.118 -25.901 1.00 56.97 292 PRO A N 1
ATOM 2263 C CA . PRO A 1 292 ? 40.770 -13.558 -26.119 1.00 56.97 292 PRO A CA 1
ATOM 2264 C C . PRO A 1 292 ? 41.257 -14.319 -24.877 1.00 56.97 292 PRO A C 1
ATOM 2266 O O . PRO A 1 292 ? 42.318 -14.006 -24.336 1.00 56.97 292 PRO A O 1
ATOM 2269 N N . ARG A 1 293 ? 40.450 -15.284 -24.420 1.00 43.69 293 ARG A N 1
ATOM 2270 C CA . ARG A 1 293 ? 40.824 -16.248 -23.375 1.00 43.69 293 ARG A CA 1
ATOM 2271 C C . ARG A 1 293 ? 41.808 -17.281 -23.901 1.00 43.69 293 ARG A C 1
ATOM 2273 O O . ARG A 1 293 ? 41.639 -17.691 -25.071 1.00 43.69 293 ARG A O 1
#

Radius of gyration: 30.32 Å; chains: 1; bounding box: 88×46×65 Å

Sequence (293 aa):
MPFTETFLCTPLPDGITGSKVRIAVLVSPRLGGDAADDLDNWPDVRDWPDIRPTWQVTIKQGDTEAVLTGTEVVPAAGYDDATWEQLFPHTMQVTPYVPVDRSEARIYSYPVAKVVEFVKELHTKVLTGSRTQFPTLTELQDDDVFKALKQALDPVNLGELQDRWSEGPEEDADDPFSAFAPLEFIYGSRPGSAPPPLPTEPPVVTNVDPDTGVVGGRTVVTITGENFFEPIRVFFGSNLATEVEVLDEETLKCRSPRAGFLDVEVDVRVETNRGASPVSPDAKFTYYVPGPR

InterPro domains:
  IPR002909 IPT domain [PF01833] (203-287)
  IPR002909 IPT domain [SM00429] (202-288)
  IPR013783 Immunoglobulin-like fold [G3DSA:2.60.40.10] (195-291)
  IPR014756 Immunoglobulin E-set [SSF81296] (203-288)

Organism: NCBI:txid310354

Secondary structure (DSSP, 8-state):
-PPP--EEEEEEEEEEETTEEEEEEEEEE----SS-EEGGG-HHHHTGGG-----EEEEEETTEEEEEEPPP---TT---HHHHHHHS-TTPEE----PPP-TT--EEE--HHHHHHHHHHHHHHHHHH-SSSPPPHHHHHHSHHHHHHHHHT-TTHHHHHHHHHTT-----TT-TTGGG--SEEE--PPTT----PPPSSPPEEEEEESSEEETT---EEEEEEE---SSEEEEETTEEPEEEEE-SSSEEEEEPPPPSSSS-EEEEEEEETTEEPPP-TTSEEEEEPPPP-

pLDDT: mean 72.51, std 14.05, range [33.47, 91.62]